Protein AF-A0A7S2AC96-F1 (afdb_monomer_lite)

Sequence (188 aa):
MELPPAVAAWLRKWWQALRKDHSVLGIVSAEEKEKEGKALAFTATERCLCLGMSVACTWISVYSQHWVRKERKELLSIPKGLEYYFDSGLCALASGFLNLVIGKSLVKMILKKDWDQKDGARGIVSSTASSWAAILSFGALAHAINVFLEKPWEVARPLLLKWADSSVLTVAVVEPAQIGASVLVGMS

Organism: NCBI:txid327968

Secondary structure (DSSP, 8-state):
-PPPHHHHHHHHHHHHHHHHHSHHHHHHHHHHHHHTT---SS-HHHHHHHHHHHHHHHHHHHHHHHHHHHTTT-TT----THHHHHHHHHHHHHHHHHHHHTSHHHHHHHHHHHHH--SS-TTHHHHHHHHHHHHHHHHHHHHHHHHHHHS-HHHHHHHHHHHHHHHHHIIIIIHHHHHHHHHHTT--

Foldseek 3Di:
DDDDPVVVVLVVQLVVLCCCPFLPSVLVSQVVVVVVVHDDLDHSVLSPLLLLQLLLLLLVLLCVVQVVCVVVPDNDPCPDDPVVVVVLLVSLVSSLVCCCPQGNVVLVVQSVVLVVDPDDDNPPSNVVSSVSSVCSSVVSVVVLVVCCVPDDCVNNVVSVVSSVSSSCCNRVPVRSVVSSVCSVVVND

Radius of gyration: 18.62 Å; chains: 1; bounding box: 54×28×55 Å

pLDDT: mean 77.56, std 12.04, range [43.47, 91.56]

Structure (mmCIF, N/CA/C/O backbone):
data_AF-A0A7S2AC96-F1
#
_entry.id   AF-A0A7S2AC96-F1
#
loop_
_atom_site.group_PDB
_atom_site.id
_atom_site.type_symbol
_atom_site.label_atom_id
_atom_site.label_alt_id
_atom_site.label_comp_id
_atom_site.label_asym_id
_atom_site.label_entity_id
_atom_site.label_seq_id
_atom_site.pdbx_PDB_ins_code
_atom_site.Cartn_x
_atom_site.Cartn_y
_atom_site.Cartn_z
_atom_site.occupancy
_atom_site.B_iso_or_equiv
_atom_site.auth_seq_id
_atom_site.auth_comp_id
_atom_site.auth_asym_id
_atom_site.auth_atom_id
_atom_site.pdbx_PDB_model_num
ATOM 1 N N . MET A 1 1 ? -31.989 14.555 -0.454 1.00 63.50 1 MET A N 1
ATOM 2 C CA . MET A 1 1 ? -32.189 13.118 -0.731 1.00 63.50 1 MET A CA 1
ATOM 3 C C . MET A 1 1 ? -31.645 12.370 0.473 1.00 63.50 1 MET A C 1
ATOM 5 O O . MET A 1 1 ? -30.448 12.454 0.717 1.00 63.50 1 MET A O 1
ATOM 9 N N . GLU A 1 2 ? -32.507 11.782 1.300 1.00 80.12 2 GLU A N 1
ATOM 10 C CA . GLU A 1 2 ? -32.065 11.043 2.489 1.00 80.12 2 GLU A CA 1
ATOM 11 C C . GLU A 1 2 ? -31.585 9.648 2.079 1.00 80.12 2 GLU A C 1
ATOM 13 O O . GLU A 1 2 ? -32.217 8.976 1.264 1.00 80.12 2 GLU A O 1
ATOM 18 N N . LEU A 1 3 ? -30.432 9.232 2.602 1.00 82.88 3 LEU A N 1
ATOM 19 C CA . LEU A 1 3 ? -29.895 7.900 2.339 1.00 82.88 3 LEU A CA 1
ATOM 20 C C . LEU A 1 3 ? -30.740 6.846 3.067 1.00 82.88 3 LEU A C 1
ATOM 22 O O . LEU A 1 3 ? -31.127 7.075 4.216 1.00 82.88 3 LEU A O 1
ATOM 26 N N . PRO A 1 4 ? -30.959 5.659 2.471 1.00 91.56 4 PRO A N 1
ATOM 27 C CA . PRO A 1 4 ? -31.615 4.561 3.168 1.00 91.56 4 PRO A CA 1
ATOM 28 C C . PRO A 1 4 ? -30.909 4.246 4.502 1.00 91.56 4 PRO A C 1
ATOM 30 O O . PRO A 1 4 ? -29.672 4.232 4.539 1.00 91.56 4 PRO A O 1
ATOM 33 N N . PRO A 1 5 ? -31.639 3.924 5.588 1.00 88.25 5 PRO A N 1
ATOM 34 C CA . PRO A 1 5 ? -31.052 3.703 6.914 1.00 88.25 5 PRO A CA 1
ATOM 35 C C . PRO A 1 5 ? -29.930 2.656 6.931 1.00 88.25 5 PRO A C 1
ATOM 37 O O . PRO A 1 5 ? -28.915 2.837 7.604 1.00 88.25 5 PRO A O 1
ATOM 40 N N . ALA A 1 6 ? -30.078 1.590 6.137 1.00 86.56 6 ALA A N 1
ATOM 41 C CA . ALA A 1 6 ? -29.068 0.546 5.981 1.00 86.56 6 ALA A CA 1
ATOM 42 C C . ALA A 1 6 ? -27.773 1.073 5.335 1.00 86.56 6 ALA A C 1
ATOM 44 O O . ALA A 1 6 ? -26.678 0.771 5.810 1.00 86.56 6 ALA A O 1
ATOM 45 N N . VAL A 1 7 ? -27.891 1.923 4.309 1.00 87.12 7 VAL A N 1
ATOM 46 C CA . VAL A 1 7 ? -26.748 2.558 3.632 1.00 87.12 7 VAL A CA 1
ATOM 47 C C . VAL A 1 7 ? -26.048 3.529 4.581 1.00 87.12 7 VAL A C 1
ATOM 49 O O . VAL A 1 7 ? -24.826 3.506 4.698 1.00 87.12 7 VAL A O 1
ATOM 52 N N . ALA A 1 8 ? -26.808 4.328 5.334 1.00 88.19 8 ALA A N 1
ATOM 53 C CA . ALA A 1 8 ? -26.255 5.248 6.327 1.00 88.19 8 ALA A CA 1
ATOM 54 C C . ALA A 1 8 ? -25.550 4.526 7.494 1.00 88.19 8 ALA A C 1
ATOM 56 O O . ALA A 1 8 ? -24.564 5.031 8.039 1.00 88.19 8 ALA A O 1
ATOM 57 N N . ALA A 1 9 ? -26.043 3.354 7.907 1.00 87.62 9 ALA A N 1
ATOM 58 C CA . ALA A 1 9 ? -25.401 2.525 8.927 1.00 87.62 9 ALA A CA 1
ATOM 59 C C . ALA A 1 9 ? -24.112 1.877 8.402 1.00 87.62 9 ALA A C 1
ATOM 61 O O . ALA A 1 9 ? -23.087 1.904 9.088 1.00 87.62 9 ALA A O 1
ATOM 62 N N . TRP A 1 10 ? -24.143 1.346 7.178 1.00 89.31 10 TRP A N 1
ATOM 63 C CA . TRP A 1 10 ? -22.962 0.787 6.526 1.00 89.31 10 TRP A CA 1
ATOM 64 C C . TRP A 1 10 ? -21.877 1.847 6.318 1.00 89.31 10 TRP A C 1
ATOM 66 O O . TRP A 1 10 ? -20.744 1.624 6.732 1.00 89.31 10 TRP A O 1
ATOM 76 N N . LEU A 1 11 ? -22.220 3.029 5.792 1.00 89.31 11 LEU A N 1
ATOM 77 C CA . LEU A 1 11 ? -21.271 4.132 5.591 1.00 89.31 11 LEU A CA 1
ATOM 78 C C . LEU A 1 11 ? -20.580 4.545 6.893 1.00 89.31 11 LEU A C 1
ATOM 80 O O . LEU A 1 11 ? -19.377 4.792 6.899 1.00 89.31 11 LEU A O 1
ATOM 84 N N . ARG A 1 12 ? -21.315 4.579 8.013 1.00 89.56 12 ARG A N 1
ATOM 85 C CA . ARG A 1 12 ? -20.732 4.862 9.333 1.00 89.56 12 ARG A CA 1
ATOM 86 C C . ARG A 1 12 ? -19.722 3.798 9.753 1.00 89.56 12 ARG A C 1
ATOM 88 O O . ARG A 1 12 ? -18.625 4.154 10.181 1.00 89.56 12 ARG A O 1
ATOM 95 N N . LYS A 1 13 ? -20.063 2.513 9.608 1.00 87.94 13 LYS A N 1
ATOM 96 C CA . LYS A 1 13 ? -19.145 1.402 9.916 1.00 87.94 13 LYS A CA 1
ATOM 97 C C . LYS A 1 13 ? -17.919 1.420 9.006 1.00 87.94 13 LYS A C 1
ATOM 99 O O . LYS A 1 13 ? -16.797 1.306 9.487 1.00 87.94 13 LYS A O 1
ATOM 104 N N . TRP A 1 14 ? -18.128 1.637 7.712 1.00 90.88 14 TRP A N 1
ATOM 105 C CA . TRP A 1 14 ? -17.063 1.753 6.725 1.00 90.88 14 TRP A CA 1
ATOM 106 C C . TRP A 1 14 ? -16.120 2.913 7.032 1.00 90.88 14 TRP A C 1
ATOM 108 O O . TRP A 1 14 ? -14.911 2.718 7.061 1.00 90.88 14 TRP A O 1
ATOM 118 N N . TRP A 1 15 ? -16.644 4.093 7.361 1.00 90.06 15 TRP A N 1
ATOM 119 C CA . TRP A 1 15 ? -15.823 5.246 7.730 1.00 90.06 15 TRP A CA 1
ATOM 120 C C . TRP A 1 15 ? -15.006 5.012 9.008 1.00 90.06 15 TRP A C 1
ATOM 122 O O . TRP A 1 15 ? -13.832 5.380 9.084 1.00 90.06 15 TRP A O 1
ATOM 132 N N . GLN A 1 16 ? -15.598 4.360 10.011 1.00 87.38 16 GLN A N 1
ATOM 133 C CA . GLN A 1 16 ? -14.877 3.963 11.223 1.00 87.38 16 GLN A CA 1
ATOM 134 C C . GLN A 1 16 ? -13.761 2.959 10.913 1.00 87.38 16 GLN A C 1
ATOM 136 O O . GLN A 1 16 ? -12.642 3.118 11.407 1.00 87.38 16 GLN A O 1
ATOM 141 N N . ALA A 1 17 ? -14.041 1.969 10.063 1.00 85.25 17 ALA A N 1
ATOM 142 C CA . ALA A 1 17 ? -13.053 1.003 9.606 1.00 85.25 17 ALA A CA 1
ATOM 143 C C . ALA A 1 17 ? -11.944 1.678 8.785 1.00 85.25 17 ALA A C 1
ATOM 145 O O . ALA A 1 17 ? -10.775 1.395 9.010 1.00 85.25 17 ALA A O 1
ATOM 146 N N . LEU A 1 18 ? -12.257 2.647 7.921 1.00 86.50 18 LEU A N 1
ATOM 147 C CA . LEU A 1 18 ? -11.258 3.428 7.185 1.00 86.50 18 LEU A CA 1
ATOM 148 C C . LEU A 1 18 ? -10.308 4.168 8.127 1.00 86.50 18 LEU A C 1
ATOM 150 O O . LEU A 1 18 ? -9.095 4.012 8.017 1.00 86.50 18 LEU A O 1
ATOM 154 N N . ARG A 1 19 ? -10.833 4.920 9.101 1.00 84.19 19 ARG A N 1
ATOM 155 C CA . ARG A 1 19 ? -9.999 5.624 10.095 1.00 84.19 19 ARG A CA 1
ATOM 156 C C . ARG A 1 19 ? -9.115 4.679 10.902 1.00 84.19 19 ARG A C 1
ATOM 158 O O . ARG A 1 19 ? -8.034 5.053 11.345 1.00 84.19 19 ARG A O 1
ATOM 165 N N . LYS A 1 20 ? -9.569 3.449 11.122 1.00 80.44 20 LYS A N 1
ATOM 166 C CA . LYS A 1 20 ? -8.803 2.450 11.862 1.00 80.44 20 LYS A CA 1
ATOM 167 C C . LYS A 1 20 ? -7.754 1.775 10.985 1.00 80.44 20 LYS A C 1
ATOM 169 O O . LYS A 1 20 ? -6.611 1.643 11.430 1.00 80.44 20 LYS A O 1
ATOM 174 N N . ASP A 1 21 ? -8.139 1.358 9.782 1.00 81.25 21 ASP A N 1
ATOM 175 C CA . ASP A 1 21 ? -7.444 0.323 9.029 1.00 81.25 21 ASP A CA 1
ATOM 176 C C . ASP A 1 21 ? -6.788 0.765 7.726 1.00 81.25 21 ASP A C 1
ATOM 178 O O . ASP A 1 21 ? -5.847 0.099 7.280 1.00 81.25 21 ASP A O 1
ATOM 182 N N . HIS A 1 22 ? -7.195 1.892 7.157 1.00 87.12 22 HIS A N 1
ATOM 183 C CA . HIS A 1 22 ? -6.570 2.459 5.967 1.00 87.12 22 HIS A CA 1
ATOM 184 C C . HIS A 1 22 ? -5.128 2.901 6.254 1.00 87.12 22 HIS A C 1
ATOM 186 O O . HIS A 1 22 ? -4.847 3.412 7.338 1.00 87.12 22 HIS A O 1
ATOM 192 N N . SER A 1 23 ? -4.201 2.715 5.307 1.00 81.88 23 SER A N 1
ATOM 193 C CA . SER A 1 23 ? -2.766 2.964 5.542 1.00 81.88 23 SER A CA 1
ATOM 194 C C . SER A 1 23 ? -2.477 4.413 5.944 1.00 81.88 23 SER A C 1
ATOM 196 O O . SER A 1 23 ? -1.798 4.638 6.934 1.00 81.88 23 SER A O 1
ATOM 198 N N . VAL A 1 24 ? -3.052 5.391 5.235 1.00 86.00 24 VAL A N 1
ATOM 199 C CA . VAL A 1 24 ? -2.824 6.826 5.512 1.00 86.00 24 VAL A CA 1
ATOM 200 C C . VAL A 1 24 ? -3.736 7.369 6.617 1.00 86.00 24 VAL A C 1
ATOM 202 O O . VAL A 1 24 ? -3.245 7.825 7.643 1.00 86.00 24 VAL A O 1
ATOM 205 N N . LEU A 1 25 ? -5.065 7.277 6.454 1.00 86.12 25 LEU A N 1
ATOM 206 C CA . LEU A 1 25 ? -6.025 7.749 7.469 1.00 86.12 25 LEU A CA 1
ATOM 207 C C . LEU A 1 25 ? -5.801 7.112 8.843 1.00 86.12 25 LEU A C 1
ATOM 209 O O . LEU A 1 25 ? -6.073 7.738 9.867 1.00 86.12 25 LEU A O 1
ATOM 213 N N . GLY A 1 26 ? -5.286 5.882 8.862 1.00 82.31 26 GLY A N 1
ATOM 214 C CA . GLY A 1 26 ? -4.889 5.211 10.079 1.00 82.31 26 GLY A CA 1
ATOM 215 C C . GLY A 1 26 ? -3.750 5.914 10.812 1.00 82.31 26 GLY A C 1
ATOM 216 O O . GLY A 1 26 ? -3.818 5.986 12.036 1.00 82.31 26 GLY A O 1
ATOM 217 N N . ILE A 1 27 ? -2.722 6.403 10.118 1.00 84.38 27 ILE A N 1
ATOM 218 C CA . ILE A 1 27 ? -1.604 7.127 10.746 1.00 84.38 27 ILE A CA 1
ATOM 219 C C . ILE A 1 27 ? -2.134 8.411 11.384 1.00 84.38 27 ILE A C 1
ATOM 221 O O . ILE A 1 27 ? -1.983 8.594 12.586 1.00 84.38 27 ILE A O 1
ATOM 225 N N . VAL A 1 28 ? -2.875 9.214 10.614 1.00 85.75 28 VAL A N 1
ATOM 226 C CA . VAL A 1 28 ? -3.467 10.479 11.089 1.00 85.75 28 VAL A CA 1
ATOM 227 C C . VAL A 1 28 ? -4.356 10.249 12.316 1.00 85.75 28 VAL A C 1
ATOM 229 O O . VAL A 1 28 ? -4.210 10.908 13.340 1.00 85.75 28 VAL A O 1
ATOM 232 N N . SER A 1 29 ? -5.226 9.236 12.257 1.00 82.44 29 SER A N 1
ATOM 233 C CA . SER A 1 29 ? -6.120 8.898 13.373 1.00 82.44 29 SER A CA 1
ATOM 234 C C . SER A 1 29 ? -5.379 8.373 14.610 1.00 82.44 29 SER A C 1
ATOM 236 O O . SER A 1 29 ? -5.938 8.396 15.706 1.00 82.44 29 SER A O 1
ATOM 238 N N . ALA A 1 30 ? -4.169 7.827 14.452 1.00 79.44 30 ALA A N 1
ATOM 239 C CA . ALA A 1 30 ? -3.336 7.399 15.573 1.00 79.44 30 ALA A CA 1
ATOM 240 C C . ALA A 1 30 ? -2.624 8.592 16.213 1.00 79.44 30 ALA A C 1
ATOM 242 O O . ALA A 1 30 ? -2.688 8.724 17.430 1.00 79.44 30 ALA A O 1
ATOM 243 N N . GLU A 1 31 ? -2.050 9.492 15.412 1.00 82.38 31 GLU A N 1
ATOM 244 C CA . GLU A 1 31 ? -1.413 10.721 15.902 1.00 82.38 31 GLU A CA 1
ATOM 245 C C . GLU A 1 31 ? -2.389 11.608 16.690 1.00 82.38 31 GLU A C 1
ATOM 247 O O . GLU A 1 31 ? -2.043 12.137 17.746 1.00 82.38 31 GLU A O 1
ATOM 252 N N . GLU A 1 32 ? -3.629 11.755 16.214 1.00 84.25 32 GLU A N 1
ATOM 253 C CA . GLU A 1 32 ? -4.674 12.505 16.928 1.00 84.25 32 GLU A CA 1
ATOM 254 C C . GLU A 1 32 ? -4.981 11.887 18.299 1.00 84.25 32 GLU A C 1
ATOM 256 O O . GLU A 1 32 ? -5.052 12.583 19.308 1.00 84.25 32 GLU A O 1
ATOM 261 N N . LYS A 1 33 ? -5.113 10.561 18.361 1.00 79.00 33 LYS A N 1
ATOM 262 C CA . LYS A 1 33 ? -5.418 9.837 19.603 1.00 79.00 33 LYS A CA 1
ATOM 263 C C . LYS A 1 33 ? -4.249 9.795 20.581 1.00 79.00 33 LYS A C 1
ATOM 265 O O . LYS A 1 33 ? -4.484 9.768 21.787 1.00 79.00 33 LYS A O 1
ATOM 270 N N . GLU A 1 34 ? -3.022 9.785 20.072 1.00 79.31 34 GLU A N 1
ATOM 271 C CA . GLU A 1 34 ? -1.804 9.880 20.875 1.00 79.31 34 GLU A CA 1
ATOM 272 C C . GLU A 1 34 ? -1.735 11.239 21.582 1.00 79.31 34 GLU A C 1
ATOM 274 O O . GLU A 1 34 ? -1.515 11.290 22.791 1.00 79.31 34 GLU A O 1
ATOM 279 N N . LYS A 1 35 ? -2.065 12.329 20.873 1.00 82.75 35 LYS A N 1
ATOM 280 C CA . LYS A 1 35 ? -2.200 13.673 21.466 1.00 82.75 35 LYS A CA 1
ATOM 281 C C . LYS A 1 35 ? -3.296 13.752 22.534 1.00 82.75 35 LYS A C 1
ATOM 283 O O . LYS A 1 35 ? -3.178 14.529 23.474 1.00 82.75 35 LYS A O 1
ATOM 288 N N . GLU A 1 36 ? -4.347 12.944 22.406 1.00 83.88 36 GLU A N 1
ATOM 289 C CA . GLU A 1 36 ? -5.446 12.841 23.377 1.00 83.88 36 GLU A CA 1
ATOM 290 C C . GLU A 1 36 ? -5.166 11.863 24.539 1.00 83.88 36 GLU A C 1
ATOM 292 O O . GLU A 1 36 ? -6.032 11.675 25.395 1.00 83.88 36 GLU A O 1
ATOM 297 N N . GLY A 1 37 ? -4.000 11.204 24.576 1.00 75.50 37 GLY A N 1
ATOM 298 C CA . GLY A 1 37 ? -3.640 10.241 25.625 1.00 75.50 37 GLY A CA 1
ATOM 299 C C . GLY A 1 37 ? -4.467 8.947 25.614 1.00 75.50 37 GLY A C 1
ATOM 300 O O . GLY A 1 37 ? -4.561 8.257 26.630 1.00 75.50 37 GLY A O 1
ATOM 301 N N . LYS A 1 38 ? -5.102 8.604 24.487 1.00 75.12 38 LYS A N 1
ATOM 302 C CA . LYS A 1 38 ? -5.939 7.400 24.369 1.00 75.12 38 LYS A CA 1
ATOM 303 C C . LYS A 1 38 ? -5.091 6.170 24.056 1.00 75.12 38 LYS A C 1
ATOM 305 O O . LYS A 1 38 ? -4.188 6.218 23.228 1.00 75.12 38 LYS A O 1
ATOM 310 N N . ALA A 1 39 ? -5.443 5.034 24.660 1.00 63.31 39 ALA A N 1
ATOM 311 C CA . ALA A 1 39 ? -4.805 3.756 24.359 1.00 63.31 39 ALA A CA 1
ATOM 312 C C . ALA A 1 39 ? -4.994 3.379 22.877 1.00 63.31 39 ALA A C 1
ATOM 314 O O . ALA A 1 39 ? -6.115 3.366 22.353 1.00 63.31 39 ALA A O 1
ATOM 315 N N . LEU A 1 40 ? -3.887 3.059 22.208 1.00 65.44 40 LEU A N 1
ATOM 316 C CA . LEU A 1 40 ? -3.833 2.707 20.793 1.00 65.44 40 LEU A CA 1
ATOM 317 C C . LEU A 1 40 ? -3.473 1.233 20.615 1.00 65.44 40 LEU A C 1
ATOM 319 O O . LEU A 1 40 ? -2.627 0.705 21.324 1.00 65.44 40 LEU A O 1
ATOM 323 N N . ALA A 1 41 ? -4.094 0.591 19.622 1.00 66.12 41 ALA A N 1
ATOM 324 C CA . ALA A 1 41 ? -3.718 -0.760 19.201 1.00 66.12 41 ALA A CA 1
ATOM 325 C C . ALA A 1 41 ? -2.424 -0.782 18.363 1.00 66.12 41 ALA A C 1
ATOM 327 O O . ALA A 1 41 ? -1.763 -1.806 18.302 1.00 66.12 41 ALA A O 1
ATOM 328 N N . PHE A 1 42 ? -2.096 0.337 17.703 1.00 67.62 42 PHE A N 1
ATOM 329 C CA . PHE A 1 42 ? -0.873 0.528 16.917 1.00 67.62 42 PHE A CA 1
ATOM 330 C C . PHE A 1 42 ? -0.418 1.978 17.030 1.00 67.62 42 PHE A C 1
ATOM 332 O O . PHE A 1 42 ? -1.245 2.883 16.855 1.00 67.62 42 PHE A O 1
ATOM 339 N N . THR A 1 43 ? 0.876 2.172 17.245 1.00 74.81 43 THR A N 1
ATOM 340 C CA . THR A 1 43 ? 1.567 3.466 17.210 1.00 74.81 43 THR A CA 1
ATOM 341 C C . THR A 1 43 ? 1.593 4.049 15.795 1.00 74.81 43 THR A C 1
ATOM 343 O O . THR A 1 43 ? 1.414 3.331 14.803 1.00 74.81 43 THR A O 1
ATOM 346 N N . ALA A 1 44 ? 1.839 5.357 15.672 1.00 75.12 44 ALA A N 1
ATOM 347 C CA . ALA A 1 44 ? 2.033 5.993 14.369 1.00 75.12 44 ALA A CA 1
ATOM 348 C C . ALA A 1 44 ? 3.188 5.334 13.585 1.00 75.12 44 ALA A C 1
ATOM 350 O O . ALA A 1 44 ? 3.039 5.036 12.401 1.00 75.12 44 ALA A O 1
ATOM 351 N N . THR A 1 45 ? 4.289 4.991 14.261 1.00 77.44 45 THR A N 1
ATOM 352 C CA . THR A 1 45 ? 5.461 4.326 13.665 1.00 77.44 45 THR A CA 1
ATOM 353 C C . THR A 1 45 ? 5.131 2.959 13.062 1.00 77.44 45 THR A C 1
ATOM 355 O O . THR A 1 45 ? 5.480 2.690 11.913 1.00 77.44 45 THR A O 1
ATOM 358 N N . GLU A 1 46 ? 4.409 2.097 13.784 1.00 75.00 46 GLU A N 1
ATOM 359 C CA . GLU A 1 46 ? 3.988 0.782 13.267 1.00 75.00 46 GLU A CA 1
ATOM 360 C C . GLU A 1 46 ? 3.043 0.922 12.066 1.00 75.00 46 GLU A C 1
ATOM 362 O O . GLU A 1 46 ? 3.084 0.132 11.117 1.00 75.00 46 GLU A O 1
ATOM 367 N N . ARG A 1 47 ? 2.209 1.968 12.062 1.00 80.19 47 ARG A N 1
ATOM 368 C CA . ARG A 1 47 ? 1.332 2.283 10.929 1.00 80.19 47 ARG A CA 1
ATOM 369 C C . ARG A 1 47 ? 2.115 2.808 9.722 1.00 80.19 47 ARG A C 1
ATOM 371 O O . ARG A 1 47 ? 1.770 2.447 8.597 1.00 80.19 47 ARG A O 1
ATOM 378 N N . CYS A 1 48 ? 3.191 3.564 9.930 1.00 83.69 48 CYS A N 1
ATOM 379 C CA . CYS A 1 48 ? 4.124 3.950 8.868 1.00 83.69 48 CYS A CA 1
ATOM 380 C C . CYS A 1 48 ? 4.834 2.732 8.261 1.00 83.69 48 CYS A C 1
ATOM 382 O O . CYS A 1 48 ? 4.935 2.642 7.039 1.00 83.69 48 CYS A O 1
ATOM 384 N N . LEU A 1 49 ? 5.247 1.754 9.076 1.00 80.38 49 LEU A N 1
ATOM 385 C CA . LEU A 1 49 ? 5.798 0.488 8.573 1.00 80.38 49 LEU A CA 1
ATOM 386 C C . LEU A 1 49 ? 4.768 -0.280 7.733 1.00 80.38 49 LEU A C 1
ATOM 388 O O . LEU A 1 49 ? 5.088 -0.769 6.653 1.00 80.38 49 LEU A O 1
ATOM 392 N N . CYS A 1 50 ? 3.508 -0.320 8.171 1.00 81.56 50 CYS A N 1
ATOM 393 C CA . CYS A 1 50 ? 2.418 -0.911 7.393 1.00 81.56 50 CYS A CA 1
ATOM 394 C C . CYS A 1 50 ? 2.188 -0.203 6.045 1.00 81.56 50 CYS A C 1
ATOM 396 O O . CYS A 1 50 ? 1.897 -0.864 5.047 1.00 81.56 50 CYS A O 1
ATOM 398 N N . LEU A 1 51 ? 2.305 1.129 6.001 1.00 85.62 51 LEU A N 1
ATOM 399 C CA . LEU A 1 51 ? 2.246 1.892 4.751 1.00 85.62 51 LEU A CA 1
ATOM 400 C C . LEU A 1 51 ? 3.442 1.553 3.849 1.00 85.62 51 LEU A C 1
ATOM 402 O O . LEU A 1 51 ? 3.248 1.289 2.663 1.00 85.62 51 LEU A O 1
ATOM 406 N N . GLY A 1 52 ? 4.650 1.497 4.417 1.00 85.50 52 GLY A N 1
ATOM 407 C CA . GLY A 1 52 ? 5.868 1.078 3.722 1.00 85.50 52 GLY A CA 1
ATOM 408 C C . GLY A 1 52 ? 5.724 -0.300 3.080 1.00 85.50 52 GLY A C 1
ATOM 409 O O . GLY A 1 52 ? 6.057 -0.467 1.908 1.00 85.50 52 GLY A O 1
ATOM 410 N N . MET A 1 53 ? 5.117 -1.256 3.788 1.00 85.06 53 MET A N 1
ATOM 411 C CA . MET A 1 53 ? 4.830 -2.583 3.240 1.00 85.06 53 MET A CA 1
ATOM 412 C C . MET A 1 53 ? 3.861 -2.525 2.063 1.00 85.06 53 MET A C 1
ATOM 414 O O . MET A 1 53 ? 4.050 -3.254 1.093 1.00 85.06 53 MET A O 1
ATOM 418 N N . SER A 1 54 ? 2.835 -1.672 2.127 1.00 85.06 54 SER A N 1
ATOM 419 C CA . SER A 1 54 ? 1.860 -1.530 1.039 1.00 85.06 54 SER A CA 1
ATOM 420 C C . SER A 1 54 ? 2.516 -0.982 -0.230 1.00 85.06 54 SER A C 1
ATOM 422 O O . SER A 1 54 ? 2.341 -1.513 -1.332 1.00 85.06 54 SER A O 1
ATOM 424 N N . VAL A 1 55 ? 3.376 0.022 -0.065 1.00 87.75 55 VAL A N 1
ATOM 425 C CA . VAL A 1 55 ? 4.189 0.595 -1.143 1.00 87.75 55 VAL A CA 1
ATOM 426 C C . VAL A 1 55 ? 5.198 -0.427 -1.694 1.00 87.75 55 VAL A C 1
ATOM 428 O O . VAL A 1 55 ? 5.363 -0.539 -2.912 1.00 87.75 55 VAL A O 1
ATOM 431 N N . ALA A 1 56 ? 5.817 -1.230 -0.826 1.00 88.31 56 ALA A N 1
ATOM 432 C CA . ALA A 1 56 ? 6.736 -2.304 -1.199 1.00 88.31 56 ALA A CA 1
ATOM 433 C C . ALA A 1 56 ? 6.048 -3.452 -1.953 1.00 88.31 56 ALA A C 1
ATOM 435 O O . ALA A 1 56 ? 6.555 -3.900 -2.979 1.00 88.31 56 ALA A O 1
ATOM 436 N N . CYS A 1 57 ? 4.866 -3.889 -1.513 1.00 87.12 57 CYS A N 1
ATOM 437 C CA . CYS A 1 57 ? 4.054 -4.875 -2.234 1.00 87.12 57 CYS A CA 1
ATOM 438 C C . CYS A 1 57 ? 3.675 -4.359 -3.627 1.00 87.12 57 CYS A C 1
ATOM 440 O O . CYS A 1 57 ? 3.699 -5.114 -4.600 1.00 87.12 57 CYS A O 1
ATOM 442 N N . THR A 1 58 ? 3.409 -3.056 -3.742 1.00 87.88 58 THR A N 1
ATOM 443 C CA . THR A 1 58 ? 3.143 -2.419 -5.035 1.00 87.88 58 THR A CA 1
ATOM 444 C C . THR A 1 58 ? 4.373 -2.446 -5.935 1.00 87.88 58 THR A C 1
ATOM 446 O O . THR A 1 58 ? 4.255 -2.787 -7.111 1.00 87.88 58 THR A O 1
ATOM 449 N N . TRP A 1 59 ? 5.559 -2.156 -5.391 1.00 90.75 59 TRP A N 1
ATOM 450 C CA . TRP A 1 59 ? 6.813 -2.282 -6.135 1.00 90.75 59 TRP A CA 1
ATOM 451 C C . TRP A 1 59 ? 7.033 -3.716 -6.625 1.00 90.75 59 TRP A C 1
ATOM 453 O O . TRP A 1 59 ? 7.281 -3.922 -7.810 1.00 90.75 59 TRP A O 1
ATOM 463 N N . ILE A 1 60 ? 6.879 -4.709 -5.744 1.00 87.62 60 ILE A N 1
ATOM 464 C CA . ILE A 1 60 ? 7.034 -6.130 -6.087 1.00 87.62 60 ILE A CA 1
ATOM 465 C C . ILE A 1 60 ? 6.056 -6.525 -7.199 1.00 87.62 60 ILE A C 1
ATOM 467 O O . ILE A 1 60 ? 6.460 -7.206 -8.141 1.00 87.62 60 ILE A O 1
ATOM 471 N N . SER A 1 61 ? 4.800 -6.075 -7.135 1.00 86.31 61 SER A N 1
ATOM 472 C CA . SER A 1 61 ? 3.796 -6.345 -8.169 1.00 86.31 61 SER A CA 1
ATOM 473 C C . SER A 1 61 ? 4.188 -5.752 -9.523 1.00 86.31 61 SER A C 1
ATOM 475 O O . SER A 1 61 ? 4.211 -6.468 -10.523 1.00 86.31 61 SER A O 1
ATOM 477 N N . VAL A 1 62 ? 4.525 -4.458 -9.557 1.00 85.56 62 VAL A N 1
ATOM 478 C CA . VAL A 1 62 ? 4.932 -3.756 -10.785 1.00 85.56 62 VAL A CA 1
ATOM 479 C C . VAL A 1 62 ? 6.186 -4.403 -11.365 1.00 85.56 62 VAL A C 1
ATOM 481 O O . VAL A 1 62 ? 6.222 -4.755 -12.545 1.00 85.56 62 VAL A O 1
ATOM 484 N N . TYR A 1 63 ? 7.202 -4.624 -10.532 1.00 83.38 63 TYR A N 1
ATOM 485 C CA . TYR A 1 63 ? 8.444 -5.236 -10.972 1.00 83.38 63 TYR A CA 1
ATOM 486 C C . TYR A 1 63 ? 8.209 -6.648 -11.504 1.00 83.38 63 TYR A C 1
ATOM 488 O O . TYR A 1 63 ? 8.646 -6.939 -12.607 1.00 83.38 63 TYR A O 1
ATOM 496 N N . SER A 1 64 ? 7.463 -7.506 -10.804 1.00 81.56 64 SER A N 1
ATOM 497 C CA . SER A 1 64 ? 7.202 -8.882 -11.255 1.00 81.56 64 SER A CA 1
ATOM 498 C C . SER A 1 64 ? 6.439 -8.916 -12.583 1.00 81.56 64 SER A C 1
ATOM 500 O O . SER A 1 64 ? 6.821 -9.647 -13.496 1.00 81.56 64 SER A O 1
ATOM 502 N N . GLN A 1 65 ? 5.404 -8.085 -12.734 1.00 78.62 65 GLN A N 1
ATOM 503 C CA . GLN A 1 65 ? 4.574 -8.038 -13.942 1.00 78.62 65 GLN A CA 1
ATOM 504 C C . GLN A 1 65 ? 5.352 -7.553 -15.173 1.00 78.62 65 GLN A C 1
ATOM 506 O O . GLN A 1 65 ? 5.179 -8.089 -16.271 1.00 78.62 65 GLN A O 1
ATOM 511 N N . HIS A 1 66 ? 6.244 -6.575 -15.002 1.00 71.50 66 HIS A N 1
ATOM 512 C CA . HIS A 1 66 ? 7.033 -6.026 -16.106 1.00 71.50 66 HIS A CA 1
ATOM 513 C C . HIS A 1 66 ? 8.389 -6.727 -16.300 1.00 71.50 66 HIS A C 1
ATOM 515 O O . HIS A 1 66 ? 8.921 -6.712 -17.408 1.00 71.50 66 HIS A O 1
ATOM 521 N N . TRP A 1 67 ? 8.926 -7.404 -15.281 1.00 67.62 67 TRP A N 1
ATOM 522 C CA . TRP A 1 67 ? 10.132 -8.232 -15.379 1.00 67.62 67 TRP A CA 1
ATOM 523 C C . TRP A 1 67 ? 9.851 -9.560 -16.079 1.00 67.62 67 TRP A C 1
ATOM 525 O O . TRP A 1 67 ? 10.558 -9.903 -17.020 1.00 67.62 67 TRP A O 1
ATOM 535 N N . VAL A 1 68 ? 8.774 -10.267 -15.715 1.00 54.97 68 VAL A N 1
ATOM 536 C CA . VAL A 1 68 ? 8.372 -11.525 -16.381 1.00 54.97 68 VAL A CA 1
ATOM 537 C C . VAL A 1 68 ? 8.030 -11.293 -17.861 1.00 54.97 68 VAL A C 1
ATOM 539 O O . VAL A 1 68 ? 8.222 -12.175 -18.699 1.00 54.97 68 VAL A O 1
ATOM 542 N N . ARG A 1 69 ? 7.587 -10.082 -18.226 1.00 53.12 69 ARG A N 1
ATOM 543 C CA . ARG A 1 69 ? 7.402 -9.683 -19.630 1.00 53.12 69 ARG A CA 1
ATOM 544 C C . ARG A 1 69 ? 8.724 -9.461 -20.389 1.00 53.12 69 ARG A C 1
ATOM 546 O O . ARG A 1 69 ? 8.718 -9.641 -21.603 1.00 53.12 69 ARG A O 1
ATOM 553 N N . LYS A 1 70 ? 9.861 -9.184 -19.726 1.00 50.34 70 LYS A N 1
ATOM 554 C CA . LYS A 1 70 ? 11.175 -9.026 -20.395 1.00 50.34 70 LYS A CA 1
ATOM 555 C C . LYS A 1 70 ? 11.682 -10.301 -21.064 1.00 50.34 70 LYS A C 1
ATOM 557 O O . LYS A 1 70 ? 12.322 -10.205 -22.105 1.00 50.34 70 LYS A O 1
ATOM 562 N N . GLU A 1 71 ? 11.397 -11.480 -20.511 1.00 50.06 71 GLU A N 1
ATOM 563 C CA . GLU A 1 71 ? 11.788 -12.750 -21.149 1.00 50.06 71 GLU A CA 1
ATOM 564 C C . GLU A 1 71 ? 10.953 -13.045 -22.409 1.00 50.06 71 GLU A C 1
ATOM 566 O O . GLU A 1 71 ? 11.376 -13.796 -23.288 1.00 50.06 71 GLU A O 1
ATOM 571 N N . ARG A 1 72 ? 9.797 -12.382 -22.566 1.00 48.94 72 ARG A N 1
ATOM 572 C CA . ARG A 1 72 ? 8.939 -12.448 -23.757 1.00 48.94 72 ARG A CA 1
ATOM 573 C C . ARG A 1 72 ? 9.137 -11.220 -24.658 1.00 48.94 72 ARG A C 1
ATOM 575 O O . ARG A 1 72 ? 8.217 -10.459 -24.911 1.00 48.94 72 ARG A O 1
ATOM 582 N N . LYS A 1 73 ? 10.350 -11.063 -25.186 1.00 46.91 73 LYS A N 1
ATOM 583 C CA . LYS A 1 73 ? 10.696 -10.323 -26.422 1.00 46.91 73 LYS A CA 1
ATOM 584 C C . LYS A 1 73 ? 10.466 -8.801 -26.536 1.00 46.91 73 LYS A C 1
ATOM 586 O O . LYS A 1 73 ? 11.057 -8.238 -27.448 1.00 46.91 73 LYS A O 1
ATOM 591 N N . GLU A 1 74 ? 9.766 -8.096 -25.646 1.00 50.25 74 GLU A N 1
ATOM 592 C CA . GLU A 1 74 ? 9.705 -6.618 -25.699 1.00 50.25 74 GLU A CA 1
ATOM 593 C C . GLU A 1 74 ? 9.794 -5.966 -24.311 1.00 50.25 74 GLU A C 1
ATOM 595 O O . GLU A 1 74 ? 8.899 -6.063 -23.477 1.00 50.25 74 GLU A O 1
ATOM 600 N N . LEU A 1 75 ? 10.898 -5.252 -24.079 1.00 43.66 75 LEU A N 1
ATOM 601 C CA . LEU A 1 75 ? 11.295 -4.647 -22.800 1.00 43.66 75 LEU A CA 1
ATOM 602 C C . LEU A 1 75 ? 10.446 -3.436 -22.354 1.00 43.66 75 LEU A C 1
ATOM 604 O O . LEU A 1 75 ? 10.684 -2.902 -21.273 1.00 43.66 75 LEU A O 1
ATOM 608 N N . LEU A 1 76 ? 9.491 -2.985 -23.173 1.00 49.19 76 LEU A N 1
ATOM 609 C CA . LEU A 1 76 ? 8.813 -1.689 -23.030 1.00 49.19 76 LEU A CA 1
ATOM 610 C C . LEU A 1 76 ? 7.330 -1.715 -23.436 1.00 49.19 76 LEU A C 1
ATOM 612 O O . LEU A 1 76 ? 6.761 -0.666 -23.729 1.00 49.19 76 LEU A O 1
ATOM 616 N N . SER A 1 77 ? 6.658 -2.868 -23.403 1.00 54.66 77 SER A N 1
ATOM 617 C CA . SER A 1 77 ? 5.195 -2.904 -23.558 1.00 54.66 77 SER A CA 1
ATOM 618 C C . SER A 1 77 ? 4.490 -2.509 -22.255 1.00 54.66 77 SER A C 1
ATOM 620 O O . SER A 1 77 ? 3.581 -3.186 -21.782 1.00 54.66 77 SER A O 1
ATOM 622 N N . ILE A 1 78 ? 4.915 -1.401 -21.634 1.00 59.91 78 ILE A N 1
ATOM 623 C CA . ILE A 1 78 ? 4.005 -0.681 -20.747 1.00 59.91 78 ILE A CA 1
ATOM 624 C C . ILE A 1 78 ? 2.940 -0.106 -21.683 1.00 59.91 78 ILE A C 1
ATOM 626 O O . ILE A 1 78 ? 3.281 0.719 -22.539 1.00 59.91 78 ILE A O 1
ATOM 630 N N . PRO A 1 79 ? 1.686 -0.576 -21.584 1.00 61.97 79 PRO A N 1
ATOM 631 C CA . PRO A 1 79 ? 0.648 -0.126 -22.489 1.00 61.97 79 PRO A CA 1
ATOM 632 C C . PRO A 1 79 ? 0.493 1.395 -22.404 1.00 61.97 79 PRO A C 1
ATOM 634 O O . PRO A 1 79 ? 0.727 1.991 -21.353 1.00 61.97 79 PRO A O 1
ATOM 637 N N . LYS A 1 80 ? 0.114 2.034 -23.512 1.00 67.75 80 LYS A N 1
ATOM 638 C CA . LYS A 1 80 ? -0.155 3.480 -23.577 1.00 67.75 80 LYS A CA 1
ATOM 639 C C . LYS A 1 80 ? -1.667 3.725 -23.603 1.00 67.75 80 LYS A C 1
ATOM 641 O O . LYS A 1 80 ? -2.434 2.865 -24.021 1.00 67.75 80 LYS A O 1
ATOM 646 N N . GLY A 1 81 ? -2.109 4.910 -23.180 1.00 71.94 81 GLY A N 1
ATOM 647 C CA . GLY A 1 81 ? -3.532 5.277 -23.207 1.00 71.94 81 GLY A CA 1
ATOM 648 C C . GLY A 1 81 ? -4.366 4.537 -22.154 1.00 71.94 81 GLY A C 1
ATOM 649 O O . GLY A 1 81 ? -3.926 4.377 -21.022 1.00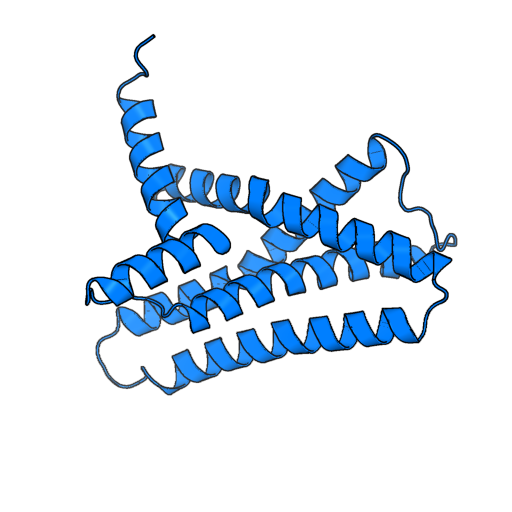 71.94 81 GLY A O 1
ATOM 650 N N . LEU A 1 82 ? -5.578 4.095 -22.501 1.00 73.12 82 LEU A N 1
ATOM 651 C CA . LEU A 1 82 ? -6.502 3.441 -21.555 1.00 73.12 82 LEU A CA 1
ATOM 652 C C . LEU A 1 82 ? -5.953 2.131 -20.974 1.00 73.12 82 LEU A C 1
ATOM 654 O O . LEU A 1 82 ? -6.152 1.839 -19.795 1.00 73.12 82 LEU A O 1
ATOM 658 N N . GLU A 1 83 ? -5.208 1.376 -21.777 1.00 76.69 83 GLU A N 1
ATOM 659 C CA . GLU A 1 83 ? -4.582 0.127 -21.347 1.00 76.69 83 GLU A CA 1
ATOM 660 C C . GLU A 1 83 ? -3.538 0.351 -20.239 1.00 76.69 83 GLU A C 1
ATOM 662 O O . GLU A 1 83 ? -3.373 -0.509 -19.375 1.00 76.69 83 GLU A O 1
ATOM 667 N N . TYR A 1 84 ? -2.885 1.525 -20.200 1.00 76.94 84 TYR A N 1
ATOM 668 C CA . TYR A 1 84 ? -1.977 1.907 -19.112 1.00 76.94 84 TYR A CA 1
ATOM 669 C C . TYR A 1 84 ? -2.698 1.892 -17.765 1.00 76.94 84 TYR A C 1
ATOM 671 O O . TYR A 1 84 ? -2.222 1.283 -16.807 1.00 76.94 84 TYR A O 1
ATOM 679 N N . TYR A 1 85 ? -3.860 2.545 -17.701 1.00 76.19 85 TYR A N 1
ATOM 680 C CA . TYR A 1 85 ? -4.644 2.664 -16.476 1.00 76.19 85 TYR A CA 1
ATOM 681 C C . TYR A 1 85 ? -5.234 1.320 -16.053 1.00 76.19 85 TYR A C 1
ATOM 683 O O . TYR A 1 85 ? -5.232 1.007 -14.864 1.00 76.19 85 TYR A O 1
ATOM 691 N N . PHE A 1 86 ? -5.668 0.496 -17.013 1.00 80.94 86 PHE A N 1
ATOM 692 C CA . PHE A 1 86 ? -6.136 -0.860 -16.727 1.00 80.94 86 PHE A CA 1
ATOM 693 C C . PHE A 1 86 ? -5.019 -1.732 -16.138 1.00 80.94 86 PHE A C 1
ATOM 695 O O . PHE A 1 86 ? -5.203 -2.359 -15.097 1.00 80.94 86 PHE A O 1
ATOM 702 N N . ASP A 1 87 ? -3.829 -1.706 -16.740 1.00 79.69 87 ASP A N 1
ATOM 703 C CA . ASP A 1 87 ? -2.656 -2.435 -16.250 1.00 79.69 87 ASP A CA 1
ATOM 704 C C . ASP A 1 87 ? -2.191 -1.904 -14.874 1.00 79.69 87 ASP A C 1
ATOM 706 O O . ASP A 1 87 ? -1.795 -2.691 -14.021 1.00 79.69 87 ASP A O 1
ATOM 710 N N . SER A 1 88 ? -2.333 -0.598 -14.595 1.00 75.44 88 SER A N 1
ATOM 711 C CA . SER A 1 88 ? -2.071 -0.027 -13.257 1.00 75.44 88 SER A CA 1
ATOM 712 C C . SER A 1 88 ? -3.096 -0.504 -12.229 1.00 75.44 88 SER A C 1
ATOM 714 O O . SER A 1 88 ? -2.737 -0.809 -11.094 1.00 75.44 88 SER A O 1
ATOM 716 N N . GLY A 1 89 ? -4.365 -0.620 -12.629 1.00 75.69 89 GLY A N 1
ATOM 717 C CA . GLY A 1 89 ? -5.414 -1.217 -11.808 1.00 75.69 89 GLY A CA 1
ATOM 718 C C . GLY A 1 89 ? -5.115 -2.678 -11.467 1.00 75.69 89 GLY A C 1
ATOM 719 O O . GLY A 1 89 ? -5.239 -3.067 -10.308 1.00 75.69 89 GLY A O 1
ATOM 720 N N . LEU A 1 90 ? -4.646 -3.472 -12.434 1.00 83.38 90 LEU A N 1
ATOM 721 C CA . LEU A 1 90 ? -4.229 -4.859 -12.196 1.00 83.38 90 LEU A CA 1
ATOM 722 C C . LEU A 1 90 ? -3.036 -4.949 -11.237 1.00 83.38 90 LEU A C 1
ATOM 724 O O . LEU A 1 90 ? -3.086 -5.739 -10.295 1.00 83.38 90 LEU A O 1
ATOM 728 N N . CYS A 1 91 ? -2.013 -4.108 -11.415 1.00 81.00 91 CYS A N 1
ATOM 729 C CA . CYS A 1 91 ? -0.893 -4.014 -10.474 1.00 81.00 91 CYS A CA 1
ATOM 730 C C . CYS A 1 91 ? -1.366 -3.634 -9.063 1.00 81.00 91 CYS A C 1
ATOM 732 O O . CYS A 1 91 ? -0.886 -4.191 -8.078 1.00 81.00 91 CYS A O 1
ATOM 734 N N . ALA A 1 92 ? -2.329 -2.716 -8.942 1.00 75.50 92 ALA A N 1
ATOM 735 C CA . ALA A 1 92 ? -2.895 -2.327 -7.654 1.00 75.50 92 ALA A CA 1
ATOM 736 C C . ALA A 1 92 ? -3.704 -3.468 -7.005 1.00 75.50 92 ALA A C 1
ATOM 738 O O . ALA A 1 92 ? -3.615 -3.679 -5.796 1.00 75.50 92 ALA A O 1
ATOM 739 N N . LEU A 1 93 ? -4.449 -4.257 -7.787 1.00 81.25 93 LEU A N 1
ATOM 740 C CA . LEU A 1 93 ? -5.164 -5.438 -7.287 1.00 81.25 93 LEU A CA 1
ATOM 741 C C . LEU A 1 93 ? -4.205 -6.548 -6.840 1.00 81.25 93 LEU A C 1
ATOM 743 O O . LEU A 1 93 ? -4.388 -7.115 -5.762 1.00 81.25 93 LEU A O 1
ATOM 747 N N . ALA A 1 94 ? -3.168 -6.834 -7.628 1.00 83.56 94 ALA A N 1
ATOM 748 C CA . ALA A 1 94 ? -2.133 -7.804 -7.277 1.00 83.56 94 ALA A CA 1
ATOM 749 C C . ALA A 1 94 ? -1.334 -7.356 -6.041 1.00 83.56 94 ALA A C 1
ATOM 751 O O . ALA A 1 94 ? -1.104 -8.158 -5.135 1.00 83.56 94 ALA A O 1
ATOM 752 N N . SER A 1 95 ? -1.014 -6.064 -5.934 1.00 79.31 95 SER A N 1
ATOM 753 C CA . SER A 1 95 ? -0.483 -5.456 -4.709 1.00 79.31 95 SER A CA 1
ATOM 754 C C . SER A 1 95 ? -1.431 -5.647 -3.524 1.00 79.31 95 SER A C 1
ATOM 756 O O . SER A 1 95 ? -1.007 -6.070 -2.451 1.00 79.31 95 SER A O 1
ATOM 758 N N . GLY A 1 96 ? -2.732 -5.411 -3.717 1.00 77.12 96 GLY A N 1
ATOM 759 C CA . GLY A 1 96 ? -3.764 -5.663 -2.715 1.00 77.12 96 GLY A CA 1
ATOM 760 C C . GLY A 1 96 ? -3.785 -7.118 -2.240 1.00 77.12 96 GLY A C 1
ATOM 761 O O . GLY A 1 96 ? -3.930 -7.366 -1.046 1.00 77.12 96 GLY A O 1
ATOM 762 N N . PHE A 1 97 ? -3.587 -8.081 -3.142 1.00 82.81 97 PHE A N 1
ATOM 763 C CA . PHE A 1 97 ? -3.478 -9.500 -2.798 1.00 82.81 97 PHE A CA 1
ATOM 764 C C . PHE A 1 97 ? -2.184 -9.821 -2.036 1.00 82.81 97 PHE A C 1
ATOM 766 O O . PHE A 1 97 ? -2.235 -10.473 -0.994 1.00 82.81 97 PHE A O 1
ATOM 773 N N . LEU A 1 98 ? -1.031 -9.313 -2.481 1.00 80.44 98 LEU A N 1
ATOM 774 C CA . LEU A 1 98 ? 0.237 -9.460 -1.753 1.00 80.44 98 LEU A CA 1
ATOM 775 C C . LEU A 1 98 ? 0.146 -8.853 -0.347 1.00 80.44 98 LEU A C 1
ATOM 777 O O . LEU A 1 98 ? 0.602 -9.456 0.624 1.00 80.44 98 LEU A O 1
ATOM 781 N N . ASN A 1 99 ? -0.528 -7.710 -0.217 1.00 77.56 99 ASN A N 1
ATOM 782 C CA . ASN A 1 99 ? -0.798 -7.074 1.065 1.00 77.56 99 ASN A CA 1
ATOM 783 C C . ASN A 1 99 ? -1.645 -7.938 2.008 1.00 77.56 99 ASN A C 1
ATOM 785 O O . ASN A 1 99 ? -1.464 -7.864 3.227 1.00 77.56 99 ASN A O 1
ATOM 789 N N . LEU A 1 100 ? -2.547 -8.756 1.458 1.00 76.12 100 LEU A N 1
ATOM 790 C CA . LEU A 1 100 ? -3.328 -9.729 2.218 1.00 76.12 100 LEU A CA 1
ATOM 791 C C . LEU A 1 100 ? -2.481 -10.923 2.671 1.00 76.12 100 LEU A C 1
ATOM 793 O O . LEU A 1 100 ? -2.576 -11.311 3.833 1.00 76.12 100 LEU A O 1
ATOM 797 N N . VAL A 1 101 ? -1.660 -11.483 1.778 1.00 76.00 101 VAL A N 1
ATOM 798 C CA . VAL A 1 101 ? -0.950 -12.754 2.017 1.00 76.00 101 VAL A CA 1
ATOM 799 C C . VAL A 1 101 ? 0.345 -12.578 2.807 1.00 76.00 101 VAL A C 1
ATOM 801 O O . VAL A 1 101 ? 0.599 -13.354 3.720 1.00 76.00 101 VAL A O 1
ATOM 804 N N . ILE A 1 102 ? 1.167 -11.583 2.468 1.00 75.75 102 ILE A N 1
ATOM 805 C CA . ILE A 1 102 ? 2.505 -11.378 3.059 1.00 75.75 102 ILE A CA 1
ATOM 806 C C . ILE A 1 102 ? 2.710 -9.970 3.627 1.00 75.75 102 ILE A C 1
ATOM 808 O O . ILE A 1 102 ? 3.743 -9.694 4.238 1.00 75.75 102 ILE A O 1
ATOM 812 N N . GLY A 1 103 ? 1.754 -9.068 3.396 1.00 73.00 103 GLY A N 1
ATOM 813 C CA . GLY A 1 103 ? 1.897 -7.654 3.703 1.00 73.00 103 GLY A CA 1
ATOM 814 C C . GLY A 1 103 ? 1.185 -7.197 4.974 1.00 73.00 103 GLY A C 1
ATOM 815 O O . GLY A 1 103 ? 1.065 -7.911 5.973 1.00 73.00 103 GLY A O 1
ATOM 816 N N . LYS A 1 104 ? 0.700 -5.956 4.920 1.00 72.81 104 LYS A N 1
ATOM 817 C CA . LYS A 1 104 ? 0.084 -5.240 6.041 1.00 72.81 104 LYS A CA 1
ATOM 818 C C . LYS A 1 104 ? -1.033 -6.022 6.739 1.00 72.81 104 LYS A C 1
ATOM 820 O O . LYS A 1 104 ? -1.144 -5.950 7.961 1.00 72.81 104 LYS A O 1
ATOM 825 N N . SER A 1 105 ? -1.881 -6.736 6.005 1.00 71.75 105 SER A N 1
ATOM 826 C CA . SER A 1 105 ? -3.037 -7.414 6.604 1.00 71.75 105 SER A CA 1
ATOM 827 C C . SER A 1 105 ? -2.630 -8.643 7.411 1.00 71.75 105 SER A C 1
ATOM 829 O O . SER A 1 105 ? -3.223 -8.889 8.460 1.00 71.75 105 SER A O 1
ATOM 831 N N . LEU A 1 106 ? -1.585 -9.361 6.984 1.00 70.81 106 LEU A N 1
ATOM 832 C CA . LEU A 1 106 ? -0.993 -10.452 7.757 1.00 70.81 106 LEU A CA 1
ATOM 833 C C . LEU A 1 106 ? -0.393 -9.915 9.061 1.00 70.81 106 LEU A C 1
ATOM 835 O O . LEU A 1 106 ? -0.716 -10.411 10.138 1.00 70.81 106 LEU A O 1
ATOM 839 N N . VAL A 1 107 ? 0.415 -8.854 8.969 1.00 69.75 107 VAL A N 1
ATOM 840 C CA . VAL A 1 107 ? 1.030 -8.197 10.134 1.00 69.75 107 VAL A CA 1
ATOM 841 C C . VAL A 1 107 ? -0.043 -7.714 11.110 1.00 69.75 107 VAL A C 1
ATOM 843 O O . VAL A 1 107 ? 0.023 -8.015 12.298 1.00 69.75 107 VAL A O 1
ATOM 846 N N . LYS A 1 108 ? -1.100 -7.063 10.618 1.00 68.31 108 LYS A N 1
ATOM 847 C CA . LYS A 1 108 ? -2.239 -6.649 11.447 1.00 68.31 108 LYS A CA 1
ATOM 848 C C . LYS A 1 108 ? -2.988 -7.814 12.077 1.00 68.31 108 LYS A C 1
ATOM 850 O O . LYS A 1 108 ? -3.398 -7.695 13.225 1.00 68.31 108 LYS A O 1
ATOM 855 N N . MET A 1 109 ? -3.204 -8.907 11.348 1.00 69.44 109 MET A N 1
ATOM 856 C CA . MET A 1 109 ? -3.893 -10.087 11.873 1.00 69.44 109 MET A CA 1
ATOM 857 C C . MET A 1 109 ? -3.084 -10.734 12.999 1.00 69.44 109 MET A C 1
ATOM 859 O O . MET A 1 109 ? -3.642 -11.033 14.054 1.00 69.44 109 MET A O 1
ATOM 863 N N . ILE A 1 110 ? -1.776 -10.894 12.793 1.00 69.19 110 ILE A N 1
ATOM 864 C CA . ILE A 1 110 ? -0.846 -11.434 13.788 1.00 69.19 110 ILE A CA 1
ATOM 865 C C . ILE A 1 110 ? -0.813 -10.529 15.023 1.00 69.19 110 ILE A C 1
ATOM 867 O O . ILE A 1 110 ? -1.003 -11.010 16.136 1.00 69.19 110 ILE A O 1
ATOM 871 N N . LEU A 1 111 ? -0.661 -9.218 14.830 1.00 65.50 111 LEU A N 1
ATOM 872 C CA . LEU A 1 111 ? -0.579 -8.253 15.926 1.00 65.50 111 LEU A CA 1
ATOM 873 C C . LEU A 1 111 ? -1.908 -8.080 16.676 1.00 65.50 111 LEU A C 1
ATOM 875 O O . LEU A 1 111 ? -1.902 -7.962 17.895 1.00 65.50 111 LEU A O 1
ATOM 879 N N . LYS A 1 112 ? -3.061 -8.111 15.990 1.00 64.50 112 LYS A N 1
ATOM 880 C CA . LYS A 1 112 ? -4.386 -8.085 16.640 1.00 64.50 112 LYS A CA 1
ATOM 881 C C . LYS A 1 112 ? -4.587 -9.332 17.504 1.00 64.50 112 LYS A C 1
ATOM 883 O O . LYS A 1 112 ? -5.031 -9.216 18.640 1.00 64.50 112 LYS A O 1
ATOM 888 N N . LYS A 1 113 ? -4.208 -10.509 16.993 1.00 59.59 113 LYS A N 1
ATOM 889 C CA . LYS A 1 113 ? -4.287 -11.775 17.735 1.00 59.59 113 LYS A CA 1
ATOM 890 C C . LYS A 1 113 ? -3.376 -11.779 18.970 1.00 59.59 113 LYS A C 1
ATOM 892 O O . LYS A 1 113 ? -3.794 -12.267 20.013 1.00 59.59 113 LYS A O 1
ATOM 897 N N . ASP A 1 114 ? -2.178 -11.212 18.856 1.00 55.06 114 ASP A N 1
ATOM 898 C CA . ASP A 1 114 ? -1.225 -11.056 19.965 1.00 55.06 114 ASP A CA 1
ATOM 899 C C . ASP A 1 114 ? -1.699 -10.016 21.002 1.00 55.06 114 ASP A C 1
ATOM 901 O O . ASP A 1 114 ? -1.484 -10.170 22.198 1.00 55.06 114 ASP A O 1
ATOM 905 N N . TRP A 1 115 ? -2.421 -8.980 20.565 1.00 51.88 115 TRP A N 1
ATOM 906 C CA . TRP A 1 115 ? -3.008 -7.970 21.451 1.00 51.88 115 TRP A CA 1
ATOM 907 C C . TRP A 1 115 ? -4.195 -8.496 22.271 1.00 51.88 115 TRP A C 1
ATOM 909 O O . TRP A 1 115 ? -4.373 -8.103 23.427 1.00 51.88 115 TRP A O 1
ATOM 919 N N . ASP A 1 116 ? -5.003 -9.381 21.683 1.00 51.03 116 ASP A N 1
ATOM 920 C CA . ASP A 1 116 ? -6.170 -9.981 22.338 1.00 51.03 116 ASP A CA 1
ATOM 921 C C . ASP A 1 116 ? -5.779 -11.107 23.323 1.00 51.03 116 ASP A C 1
ATOM 923 O O . ASP A 1 116 ? -6.538 -11.416 24.246 1.00 51.03 116 ASP A O 1
ATOM 927 N N . GLN A 1 117 ? -4.582 -11.696 23.188 1.00 50.88 117 GLN A N 1
ATOM 928 C CA . GLN A 1 117 ? -4.043 -12.689 24.123 1.00 50.88 117 GLN A CA 1
ATOM 929 C C . GLN A 1 117 ? -3.219 -12.004 25.226 1.00 50.88 117 GLN A C 1
ATOM 931 O O . GLN A 1 117 ? -2.078 -11.601 25.033 1.00 50.88 117 GLN A O 1
ATOM 936 N N . LYS A 1 118 ? -3.810 -11.863 26.418 1.00 43.88 118 LYS A N 1
ATOM 937 C CA . LYS A 1 118 ? -3.228 -11.115 27.550 1.00 43.88 118 LYS A CA 1
ATOM 938 C C . LYS A 1 118 ? -1.991 -11.744 28.219 1.00 43.88 118 LYS A C 1
ATOM 940 O O . LYS A 1 118 ? -1.410 -11.073 29.067 1.00 43.88 118 LYS A O 1
ATOM 945 N N . ASP A 1 119 ? -1.539 -12.939 27.827 1.00 46.66 119 ASP A N 1
ATOM 946 C CA . ASP A 1 119 ? -0.479 -13.669 28.538 1.00 46.66 119 ASP A CA 1
ATOM 947 C C . ASP A 1 119 ? 0.738 -14.030 27.654 1.00 46.66 119 ASP A C 1
ATOM 949 O O . ASP A 1 119 ? 0.655 -14.789 26.691 1.00 46.66 119 ASP A O 1
ATOM 953 N N . GLY A 1 120 ? 1.914 -13.512 28.033 1.00 43.47 120 GLY A N 1
ATOM 954 C CA . GLY A 1 120 ? 3.218 -14.175 27.863 1.00 43.47 120 GLY A CA 1
ATOM 955 C C . GLY A 1 120 ? 4.067 -13.893 26.612 1.00 43.47 120 GLY A C 1
ATOM 956 O O . GLY A 1 120 ? 5.263 -13.651 26.759 1.00 43.47 120 GLY A O 1
ATOM 957 N N . ALA A 1 121 ? 3.515 -13.911 25.392 1.00 49.84 121 ALA A N 1
ATOM 958 C CA . ALA A 1 121 ? 4.326 -13.914 24.148 1.00 49.84 121 ALA A CA 1
ATOM 959 C C . ALA A 1 121 ? 4.466 -12.549 23.429 1.00 49.84 121 ALA A C 1
ATOM 961 O O . ALA A 1 121 ? 5.154 -12.438 22.408 1.00 49.84 121 ALA A O 1
ATOM 962 N N . ARG A 1 122 ? 3.869 -11.506 24.018 1.00 54.12 122 ARG A N 1
ATOM 963 C CA . ARG A 1 122 ? 3.559 -10.183 23.439 1.00 54.12 122 ARG A CA 1
ATOM 964 C C . ARG A 1 122 ? 4.733 -9.411 22.810 1.00 54.12 122 ARG A C 1
ATOM 966 O O . ARG A 1 122 ? 4.542 -8.528 21.983 1.00 54.12 122 ARG A O 1
ATOM 973 N N . GLY A 1 123 ? 5.970 -9.693 23.224 1.00 59.44 123 GLY A N 1
ATOM 974 C CA . GLY A 1 123 ? 7.156 -8.987 22.721 1.00 59.44 123 GLY A CA 1
ATOM 975 C C . GLY A 1 123 ? 7.746 -9.595 21.448 1.00 59.44 123 GLY A C 1
ATOM 976 O O . GLY A 1 123 ? 8.163 -8.874 20.544 1.00 59.44 123 GLY A O 1
ATOM 977 N N . ILE A 1 124 ? 7.783 -10.926 21.359 1.00 63.44 124 ILE A N 1
ATOM 978 C CA . ILE A 1 124 ? 8.540 -11.628 20.312 1.00 63.44 124 ILE A CA 1
ATOM 979 C C . ILE A 1 124 ? 7.755 -11.637 19.002 1.00 63.44 124 ILE A C 1
ATOM 981 O O . ILE A 1 124 ? 8.322 -11.362 17.944 1.00 63.44 124 ILE A O 1
ATOM 985 N N . VAL A 1 125 ? 6.448 -11.902 19.067 1.00 65.31 125 VAL A N 1
ATOM 986 C CA . VAL A 1 125 ? 5.574 -11.925 17.885 1.00 65.31 125 VAL A CA 1
ATOM 987 C C . VAL A 1 125 ? 5.452 -10.523 17.290 1.00 65.31 125 VAL A C 1
ATOM 989 O O . VAL A 1 125 ? 5.631 -10.356 16.083 1.00 65.31 125 VAL A O 1
ATOM 992 N N . SER A 1 126 ? 5.256 -9.508 18.137 1.00 65.19 126 SER A N 1
ATOM 993 C CA . SER A 1 126 ? 5.213 -8.114 17.695 1.00 65.19 126 SER A CA 1
ATOM 994 C C . SER A 1 126 ? 6.538 -7.620 17.107 1.00 65.19 126 SER A C 1
ATOM 996 O O . SER A 1 126 ? 6.560 -7.018 16.027 1.00 65.19 126 SER A O 1
ATOM 998 N N . SER A 1 127 ? 7.663 -7.959 17.745 1.00 69.75 127 SER A N 1
ATOM 999 C CA . SER A 1 127 ? 8.996 -7.641 17.223 1.00 69.75 127 SER A CA 1
ATOM 1000 C C . SER A 1 127 ? 9.264 -8.330 15.882 1.00 69.75 127 SER A C 1
ATOM 1002 O O . SER A 1 127 ? 9.757 -7.701 14.946 1.00 69.75 127 SER A O 1
ATOM 1004 N N . THR A 1 128 ? 8.862 -9.596 15.732 1.00 77.44 128 THR A N 1
ATOM 1005 C CA . THR A 1 128 ? 9.019 -10.351 14.478 1.00 77.44 128 THR A CA 1
ATOM 1006 C C . THR A 1 128 ? 8.156 -9.769 13.359 1.00 77.44 128 THR A C 1
ATOM 1008 O O . THR A 1 128 ? 8.645 -9.584 12.246 1.00 77.44 128 THR A O 1
ATOM 1011 N N . ALA A 1 129 ? 6.898 -9.419 13.640 1.00 74.06 129 ALA A N 1
ATOM 1012 C CA . ALA A 1 129 ? 5.998 -8.810 12.661 1.00 74.06 129 ALA A CA 1
ATOM 1013 C C . ALA A 1 129 ? 6.485 -7.417 12.219 1.00 74.06 129 ALA A C 1
ATOM 1015 O O . ALA A 1 129 ? 6.455 -7.096 11.030 1.00 74.06 129 ALA A O 1
ATOM 1016 N N . SER A 1 130 ? 7.009 -6.621 13.153 1.00 74.25 130 SER A N 1
ATOM 1017 C CA . SER A 1 130 ? 7.618 -5.316 12.863 1.00 74.25 130 SER A CA 1
ATOM 1018 C C . SER A 1 130 ? 8.925 -5.450 12.079 1.00 74.25 130 SER A C 1
ATOM 1020 O O . SER A 1 130 ? 9.167 -4.694 11.139 1.00 74.25 130 SER A O 1
ATOM 1022 N N . SER A 1 131 ? 9.745 -6.451 12.409 1.00 82.06 131 SER A N 1
ATOM 1023 C CA . SER A 1 131 ? 10.989 -6.756 11.693 1.00 82.06 131 SER A CA 1
ATOM 1024 C C . SER A 1 131 ? 10.703 -7.226 10.269 1.00 82.06 131 SER A C 1
ATOM 1026 O O . SER A 1 131 ? 11.358 -6.778 9.335 1.00 82.06 131 SER A O 1
ATOM 1028 N N . TRP A 1 132 ? 9.681 -8.064 10.077 1.00 84.44 132 TRP A N 1
ATOM 1029 C CA . TRP A 1 132 ? 9.201 -8.457 8.752 1.00 84.44 132 TRP A CA 1
ATOM 1030 C C . TRP A 1 132 ? 8.716 -7.251 7.947 1.00 84.44 132 TRP A C 1
ATOM 1032 O O . TRP A 1 132 ? 9.103 -7.084 6.790 1.00 84.44 132 TRP A O 1
ATOM 1042 N N . ALA A 1 133 ? 7.926 -6.371 8.570 1.00 80.75 133 ALA A N 1
ATOM 1043 C CA . ALA A 1 133 ? 7.471 -5.141 7.936 1.00 80.75 133 ALA A CA 1
ATOM 1044 C C . ALA A 1 133 ? 8.642 -4.250 7.504 1.00 80.75 133 ALA A C 1
ATOM 1046 O O . ALA A 1 133 ? 8.639 -3.731 6.386 1.00 80.75 133 ALA A O 1
ATOM 1047 N N . ALA A 1 134 ? 9.663 -4.118 8.353 1.00 82.94 134 ALA A N 1
ATOM 1048 C CA . ALA A 1 134 ? 10.880 -3.382 8.042 1.00 82.94 134 ALA A CA 1
ATOM 1049 C C . ALA A 1 134 ? 11.663 -4.040 6.896 1.00 82.94 134 ALA A C 1
ATOM 1051 O O . ALA A 1 134 ? 11.968 -3.368 5.914 1.00 82.94 134 ALA A O 1
ATOM 1052 N N . ILE A 1 135 ? 11.935 -5.346 6.967 1.00 87.06 135 ILE A N 1
ATOM 1053 C CA . ILE A 1 135 ? 12.678 -6.082 5.932 1.00 87.06 135 ILE A CA 1
ATOM 1054 C C . ILE A 1 135 ? 11.978 -5.963 4.579 1.00 87.06 135 ILE A C 1
ATOM 1056 O O . ILE A 1 135 ? 12.626 -5.649 3.584 1.00 87.06 135 ILE A O 1
ATOM 1060 N N . LEU A 1 136 ? 10.661 -6.165 4.532 1.00 85.62 136 LEU A N 1
ATOM 1061 C CA . LEU A 1 136 ? 9.910 -6.099 3.283 1.00 85.62 136 LEU A CA 1
ATOM 1062 C C . LEU A 1 136 ? 9.882 -4.670 2.721 1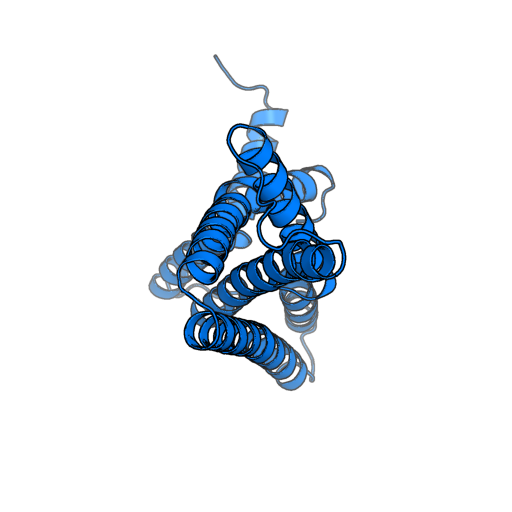.00 85.62 136 LEU A C 1
ATOM 1064 O O . LEU A 1 136 ? 10.094 -4.480 1.525 1.00 85.62 136 LEU A O 1
ATOM 1068 N N . SER A 1 137 ? 9.691 -3.664 3.580 1.00 85.25 137 SER A N 1
ATOM 1069 C CA . SER A 1 137 ? 9.661 -2.253 3.169 1.00 85.25 137 SER A CA 1
ATOM 1070 C C . SER A 1 137 ? 11.022 -1.768 2.670 1.00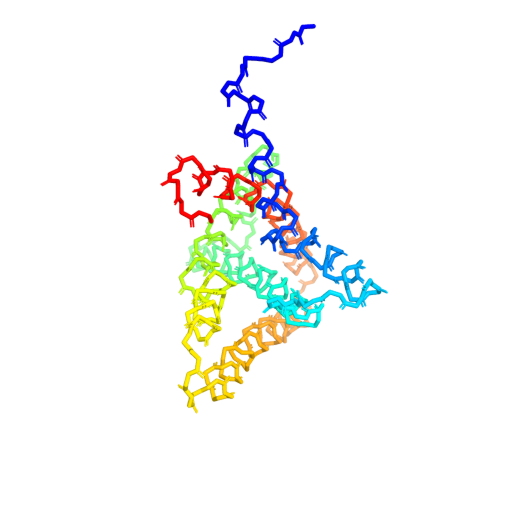 85.25 137 SER A C 1
ATOM 1072 O O . SER A 1 137 ? 11.138 -1.270 1.549 1.00 85.25 137 SER A O 1
ATOM 1074 N N . PHE A 1 138 ? 12.067 -1.932 3.483 1.00 88.56 138 PHE A N 1
ATOM 1075 C CA . PHE A 1 138 ? 13.411 -1.454 3.164 1.00 88.56 138 PHE A CA 1
ATOM 1076 C C . PHE A 1 138 ? 14.097 -2.317 2.107 1.00 88.56 138 PHE A C 1
ATOM 1078 O O . PHE A 1 138 ? 14.802 -1.774 1.264 1.00 88.56 138 PHE A O 1
ATOM 1085 N N . GLY A 1 139 ? 13.864 -3.630 2.094 1.00 87.19 139 GLY A N 1
ATOM 1086 C CA . GLY A 1 139 ? 14.393 -4.526 1.066 1.00 87.19 139 GLY A CA 1
ATOM 1087 C C . GLY A 1 139 ? 13.828 -4.209 -0.317 1.00 87.19 139 GLY A C 1
ATOM 1088 O O . GLY A 1 139 ? 14.588 -4.082 -1.278 1.00 87.19 139 GLY A O 1
ATOM 1089 N N . ALA A 1 140 ? 12.512 -3.992 -0.423 1.00 87.25 140 ALA A N 1
ATOM 1090 C CA . ALA A 1 140 ? 11.893 -3.568 -1.677 1.00 87.25 140 ALA A CA 1
ATOM 1091 C C . ALA A 1 140 ? 12.377 -2.180 -2.118 1.00 87.25 140 ALA A C 1
ATOM 1093 O O . ALA A 1 140 ? 12.649 -1.982 -3.301 1.00 87.25 140 ALA A O 1
ATOM 1094 N N . LEU A 1 141 ? 12.537 -1.239 -1.180 1.00 87.50 141 LEU A N 1
ATOM 1095 C CA . LEU A 1 141 ? 13.072 0.090 -1.473 1.00 87.50 141 LEU A CA 1
ATOM 1096 C C . LEU A 1 141 ? 14.527 0.031 -1.959 1.00 87.50 141 LEU A C 1
ATOM 1098 O O . LEU A 1 141 ? 14.851 0.642 -2.973 1.00 87.50 141 LEU A O 1
ATOM 1102 N N . ALA A 1 142 ? 15.390 -0.727 -1.280 1.00 89.88 142 ALA A N 1
ATOM 1103 C CA . ALA A 1 142 ? 16.780 -0.926 -1.684 1.00 89.88 142 ALA A CA 1
ATOM 1104 C C . ALA A 1 142 ? 16.865 -1.558 -3.079 1.00 89.88 142 ALA A C 1
ATOM 1106 O O . ALA A 1 142 ? 17.638 -1.104 -3.921 1.00 89.88 142 ALA A O 1
ATOM 1107 N N . HIS A 1 143 ? 16.014 -2.548 -3.359 1.00 90.38 143 HIS A N 1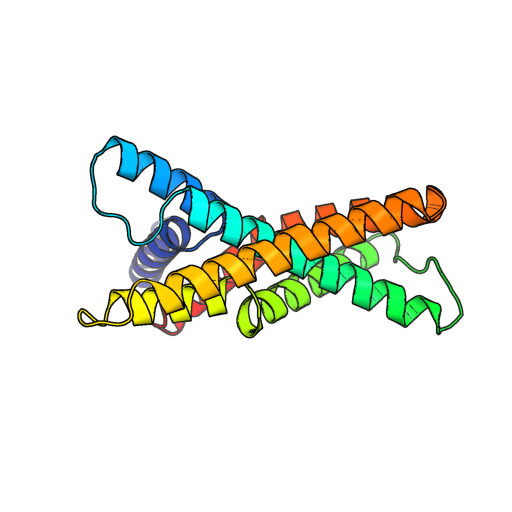
ATOM 1108 C CA . HIS A 1 143 ? 15.911 -3.137 -4.689 1.00 90.38 143 HIS A CA 1
ATOM 1109 C C . HIS A 1 143 ? 15.437 -2.119 -5.737 1.00 90.38 143 HIS A C 1
ATOM 1111 O O . HIS A 1 143 ? 15.988 -2.072 -6.834 1.00 90.38 143 HIS A O 1
ATOM 1117 N N . ALA A 1 144 ? 14.431 -1.295 -5.431 1.00 86.38 144 ALA A N 1
ATOM 1118 C CA . ALA A 1 144 ? 13.961 -0.248 -6.338 1.00 86.38 144 ALA A CA 1
ATOM 1119 C C . ALA A 1 144 ? 15.068 0.766 -6.657 1.00 86.38 144 ALA A C 1
ATOM 1121 O O . ALA A 1 144 ? 15.310 1.060 -7.827 1.00 86.38 144 ALA A O 1
ATOM 1122 N N . ILE A 1 145 ? 15.794 1.228 -5.633 1.00 88.75 145 ILE A N 1
ATOM 1123 C CA . ILE A 1 145 ? 16.952 2.118 -5.786 1.00 88.75 145 ILE A CA 1
ATOM 1124 C C . ILE A 1 145 ? 18.003 1.468 -6.687 1.00 88.75 145 ILE A C 1
ATOM 1126 O O . ILE A 1 145 ? 18.445 2.099 -7.644 1.00 88.75 145 ILE A O 1
ATOM 1130 N N . ASN A 1 146 ? 18.358 0.204 -6.440 1.00 88.69 146 ASN A N 1
ATOM 1131 C CA . ASN A 1 146 ? 19.353 -0.491 -7.252 1.00 88.69 146 ASN A CA 1
ATOM 1132 C C . ASN A 1 146 ? 18.925 -0.589 -8.726 1.00 88.69 146 ASN A C 1
ATOM 1134 O O . ASN A 1 146 ? 19.704 -0.288 -9.626 1.00 88.69 146 ASN A O 1
ATOM 1138 N N . VAL A 1 147 ? 17.655 -0.918 -8.987 1.00 83.06 147 VAL A N 1
ATOM 1139 C CA . VAL A 1 147 ? 17.102 -0.945 -10.350 1.00 83.06 147 VAL A CA 1
ATOM 1140 C C . VAL A 1 147 ? 17.181 0.429 -11.020 1.00 83.06 147 VAL A C 1
ATOM 1142 O O . VAL A 1 147 ? 17.489 0.502 -12.208 1.00 83.06 147 VAL A O 1
ATOM 1145 N N . PHE A 1 148 ? 16.921 1.516 -10.293 1.00 85.19 148 PHE A N 1
ATOM 1146 C CA . PHE A 1 148 ? 16.990 2.869 -10.850 1.00 85.19 148 PHE A CA 1
ATOM 1147 C C . PHE A 1 148 ? 18.419 3.368 -11.084 1.00 85.19 148 PHE A C 1
ATOM 1149 O O . PHE A 1 148 ? 18.614 4.203 -11.962 1.00 85.19 148 PHE A O 1
ATOM 1156 N N . LEU A 1 149 ? 19.404 2.854 -10.344 1.00 88.19 149 LEU A N 1
ATOM 1157 C CA . LEU A 1 149 ? 20.819 3.174 -10.549 1.00 88.19 149 LEU A CA 1
ATOM 1158 C C . LEU A 1 149 ? 21.446 2.358 -11.687 1.00 88.19 149 LEU A C 1
ATOM 1160 O O . LEU A 1 149 ? 22.264 2.879 -12.439 1.00 88.19 149 LEU A O 1
ATOM 1164 N N . GLU A 1 150 ? 21.071 1.086 -11.831 1.00 87.19 150 GLU A N 1
ATOM 1165 C CA . GLU A 1 150 ? 21.665 0.188 -12.828 1.00 87.19 150 GLU A CA 1
ATOM 1166 C C . GLU A 1 150 ? 21.050 0.306 -14.227 1.00 87.19 150 GLU A C 1
ATOM 1168 O O . GLU A 1 150 ? 21.663 -0.119 -15.211 1.00 87.19 150 GLU A O 1
ATOM 1173 N N . LYS A 1 151 ? 19.803 0.777 -14.343 1.00 80.12 151 LYS A N 1
ATOM 1174 C CA . LYS A 1 151 ? 19.084 0.803 -15.624 1.00 80.12 151 LYS A CA 1
ATOM 1175 C C . LYS A 1 151 ? 19.095 2.197 -16.255 1.00 80.12 151 LYS A C 1
ATOM 1177 O O . LYS A 1 151 ? 18.976 3.186 -15.538 1.00 80.12 151 LYS A O 1
ATOM 1182 N N . PRO A 1 152 ? 19.148 2.283 -17.600 1.00 83.62 152 PRO A N 1
ATOM 1183 C CA . PRO A 1 152 ? 18.954 3.543 -18.308 1.00 83.62 152 PRO A CA 1
ATOM 1184 C C . PRO A 1 152 ? 17.637 4.214 -17.909 1.00 83.62 152 PRO A C 1
ATOM 1186 O O . PRO A 1 152 ? 16.633 3.540 -17.632 1.00 83.62 152 PRO A O 1
ATOM 1189 N N . TRP A 1 153 ? 17.628 5.545 -17.908 1.00 84.88 153 TRP A N 1
ATOM 1190 C CA . TRP A 1 153 ? 16.489 6.340 -17.449 1.00 84.88 153 TRP A CA 1
ATOM 1191 C C . TRP A 1 153 ? 15.208 6.063 -18.249 1.00 84.88 153 TRP A C 1
ATOM 1193 O O . TRP A 1 153 ? 14.107 6.093 -17.700 1.00 84.88 153 TRP A O 1
ATOM 1203 N N . GLU A 1 154 ? 15.342 5.702 -19.522 1.00 79.69 154 GLU A N 1
ATOM 1204 C CA . GLU A 1 154 ? 14.253 5.324 -20.425 1.00 79.69 154 GLU A CA 1
ATOM 1205 C C . GLU A 1 154 ? 13.488 4.084 -19.939 1.00 79.69 154 GLU A C 1
ATOM 1207 O O . GLU A 1 154 ? 12.307 3.931 -20.245 1.00 79.69 154 GLU A O 1
ATOM 1212 N N . VAL A 1 155 ? 14.141 3.216 -19.160 1.00 76.88 155 VAL A N 1
ATOM 1213 C CA . VAL A 1 155 ? 13.547 2.011 -18.559 1.00 76.88 155 VAL A CA 1
ATOM 1214 C C . VAL A 1 155 ? 13.116 2.273 -17.116 1.00 76.88 155 VAL A C 1
ATOM 1216 O O . VAL A 1 155 ? 12.051 1.822 -16.696 1.00 76.88 155 VAL A O 1
ATOM 1219 N N . ALA A 1 156 ? 13.920 3.017 -16.354 1.00 81.62 156 ALA A N 1
ATOM 1220 C CA . ALA A 1 156 ? 13.640 3.330 -14.956 1.00 81.62 156 ALA A CA 1
ATOM 1221 C C . ALA A 1 156 ? 12.417 4.251 -14.792 1.00 81.62 156 ALA A C 1
ATOM 1223 O O . ALA A 1 156 ? 11.552 3.990 -13.954 1.00 81.62 156 ALA A O 1
ATOM 1224 N N . ARG A 1 157 ? 12.302 5.300 -15.618 1.00 83.88 157 ARG A N 1
ATOM 1225 C CA . ARG A 1 157 ? 11.241 6.311 -15.504 1.00 83.88 157 ARG A CA 1
ATOM 1226 C C . ARG A 1 157 ? 9.832 5.730 -15.674 1.00 83.88 157 ARG A C 1
ATOM 1228 O O . ARG A 1 157 ? 8.989 6.031 -14.830 1.00 83.88 157 ARG A O 1
ATOM 1235 N N . PRO A 1 158 ? 9.528 4.909 -16.699 1.00 82.81 158 PRO A N 1
ATOM 1236 C CA . PRO A 1 158 ? 8.201 4.312 -16.827 1.00 82.81 158 PRO A CA 1
ATOM 1237 C C . PRO A 1 158 ? 7.837 3.390 -15.658 1.00 82.81 158 PRO A C 1
ATOM 1239 O O . PRO A 1 158 ? 6.691 3.400 -15.219 1.00 82.81 158 PRO A O 1
ATOM 1242 N N . LEU A 1 159 ? 8.804 2.638 -15.118 1.00 83.81 159 LEU A N 1
ATOM 1243 C CA . LEU A 1 159 ? 8.593 1.785 -13.942 1.00 83.81 159 LEU A CA 1
ATOM 1244 C C . LEU A 1 159 ? 8.306 2.611 -12.685 1.00 83.81 159 LEU A C 1
ATOM 1246 O O . LEU A 1 159 ? 7.411 2.261 -11.920 1.00 83.81 159 LEU A O 1
ATOM 1250 N N . LEU A 1 160 ? 9.025 3.720 -12.494 1.00 87.31 160 LEU A N 1
ATOM 1251 C CA . LEU A 1 160 ? 8.797 4.649 -11.389 1.00 87.31 160 LEU A CA 1
ATOM 1252 C C . LEU A 1 160 ? 7.400 5.277 -11.461 1.00 87.31 160 LEU A C 1
ATOM 1254 O O . LEU A 1 160 ? 6.681 5.268 -10.465 1.00 87.31 160 LEU A O 1
ATOM 1258 N N . LEU A 1 161 ? 6.995 5.774 -12.634 1.00 87.06 161 LEU A N 1
ATOM 1259 C CA . LEU A 1 161 ? 5.655 6.339 -12.835 1.00 87.06 161 LEU A CA 1
ATOM 1260 C C . LEU A 1 161 ? 4.570 5.286 -12.592 1.00 87.06 161 LEU A C 1
ATOM 1262 O O . LEU A 1 161 ? 3.619 5.541 -11.859 1.00 87.06 161 LEU A O 1
ATOM 1266 N N . LYS A 1 162 ? 4.761 4.071 -13.116 1.00 84.69 162 LYS A N 1
ATOM 1267 C CA . L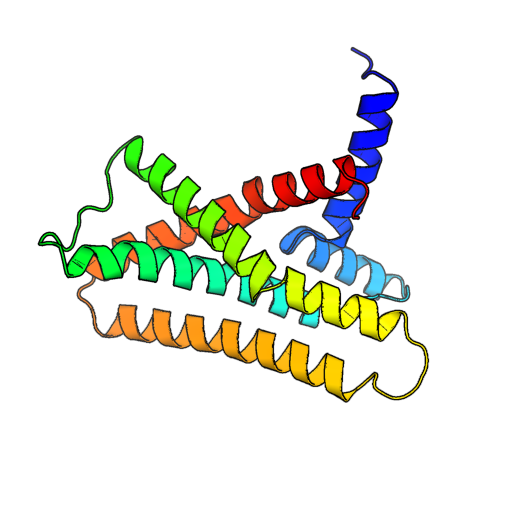YS A 1 162 ? 3.832 2.960 -12.908 1.00 84.69 162 LYS A CA 1
ATOM 1268 C C . LYS A 1 162 ? 3.700 2.587 -11.439 1.00 84.69 162 LYS A C 1
ATOM 1270 O O . LYS A 1 162 ? 2.593 2.338 -10.963 1.00 84.69 162 LYS A O 1
ATOM 1275 N N . TRP A 1 163 ? 4.820 2.539 -10.723 1.00 89.44 163 TRP A N 1
ATOM 1276 C CA . TRP A 1 163 ? 4.847 2.271 -9.292 1.00 89.44 163 TRP A CA 1
ATOM 1277 C C . TRP A 1 163 ? 4.148 3.372 -8.495 1.00 89.44 163 TRP A C 1
ATOM 1279 O O . TRP A 1 163 ? 3.332 3.048 -7.632 1.00 89.44 163 TRP A O 1
ATOM 1289 N N . ALA A 1 164 ? 4.384 4.645 -8.819 1.00 89.62 164 ALA A N 1
ATOM 1290 C CA . ALA A 1 164 ? 3.694 5.775 -8.201 1.00 89.62 164 ALA A CA 1
ATOM 1291 C C . ALA A 1 164 ? 2.176 5.720 -8.448 1.00 89.62 164 ALA A C 1
ATOM 1293 O O . ALA A 1 164 ? 1.405 5.721 -7.488 1.00 89.62 164 ALA A O 1
ATOM 1294 N N . ASP A 1 165 ? 1.743 5.567 -9.702 1.00 88.44 165 ASP A N 1
ATOM 1295 C CA . ASP A 1 165 ? 0.323 5.494 -10.067 1.00 88.44 165 ASP A CA 1
ATOM 1296 C C . ASP A 1 165 ? -0.371 4.293 -9.414 1.00 88.44 165 ASP A C 1
ATOM 1298 O O . ASP A 1 165 ? -1.458 4.420 -8.848 1.00 88.44 165 ASP A O 1
ATOM 1302 N N . SER A 1 166 ? 0.274 3.124 -9.432 1.00 86.88 166 SER A N 1
ATOM 1303 C CA . SER A 1 166 ? -0.260 1.914 -8.795 1.00 86.88 166 SER A CA 1
ATOM 1304 C C . SER A 1 166 ? -0.320 2.062 -7.274 1.00 86.88 166 SER A C 1
ATOM 1306 O O . SER A 1 166 ? -1.248 1.549 -6.652 1.00 86.88 166 SER A O 1
ATOM 1308 N N . SER A 1 167 ? 0.622 2.788 -6.661 1.00 88.62 167 SER A N 1
ATOM 1309 C CA . SER A 1 167 ? 0.620 3.048 -5.214 1.00 88.62 167 SER A CA 1
ATOM 1310 C C . SER A 1 167 ? -0.525 3.985 -4.839 1.00 88.62 167 SER A C 1
ATOM 1312 O O . SER A 1 167 ? -1.250 3.717 -3.881 1.00 88.62 167 SER A O 1
ATOM 1314 N N . VAL A 1 168 ? -0.749 5.035 -5.635 1.00 90.38 168 VAL A N 1
ATOM 1315 C CA . VAL A 1 168 ? -1.893 5.940 -5.467 1.00 90.38 168 VAL A CA 1
ATOM 1316 C C . VAL A 1 168 ? -3.205 5.180 -5.626 1.00 90.38 168 VAL A C 1
ATOM 1318 O O . VAL A 1 168 ? -4.066 5.301 -4.763 1.00 90.38 168 VAL A O 1
ATOM 1321 N N . LEU A 1 169 ? -3.359 4.351 -6.662 1.00 87.75 169 LEU A N 1
ATOM 1322 C CA . LEU A 1 169 ? -4.563 3.530 -6.847 1.00 87.75 169 LEU A CA 1
ATOM 1323 C C . LEU A 1 169 ? -4.766 2.529 -5.706 1.00 87.75 169 LEU A C 1
ATOM 1325 O O . LEU A 1 169 ? -5.896 2.326 -5.257 1.00 87.75 169 LEU A O 1
ATOM 1329 N N . THR A 1 170 ? -3.682 1.935 -5.207 1.00 86.50 170 THR A N 1
ATOM 1330 C CA . THR A 1 170 ? -3.739 1.013 -4.069 1.00 86.50 170 THR A CA 1
ATOM 1331 C C . THR A 1 170 ? -4.292 1.723 -2.839 1.00 86.50 170 THR A C 1
ATOM 1333 O O . THR A 1 170 ? -5.256 1.253 -2.242 1.00 86.50 170 THR A O 1
ATOM 1336 N N . VAL A 1 171 ? -3.744 2.890 -2.496 1.00 87.56 171 VAL A N 1
ATOM 1337 C CA . VAL A 1 171 ? -4.158 3.649 -1.309 1.00 87.56 171 VAL A CA 1
ATOM 1338 C C . VAL A 1 171 ? -5.528 4.305 -1.499 1.00 87.56 171 VAL A C 1
ATOM 1340 O O . VAL A 1 171 ? -6.357 4.238 -0.606 1.00 87.56 171 VAL A O 1
ATOM 1343 N N . ALA A 1 172 ? -5.801 4.931 -2.640 1.00 89.56 172 ALA A N 1
ATOM 1344 C CA . ALA A 1 172 ? -7.005 5.740 -2.835 1.00 89.56 172 ALA A CA 1
ATOM 1345 C C . ALA A 1 172 ? -8.247 4.928 -3.229 1.00 89.56 172 ALA A C 1
ATOM 1347 O O . ALA A 1 172 ? -9.365 5.399 -3.026 1.00 89.56 172 ALA A O 1
ATOM 1348 N N . VAL A 1 173 ? -8.075 3.7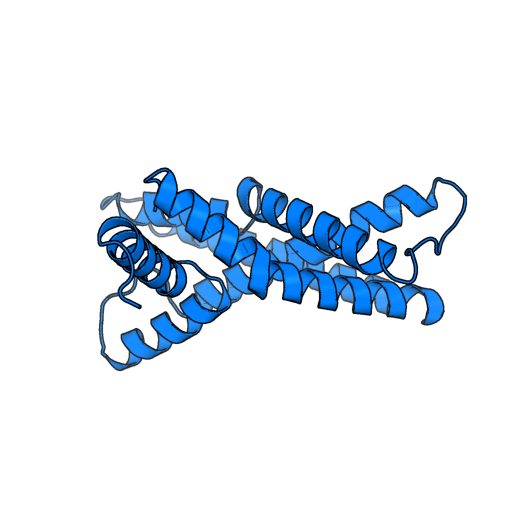35 -3.809 1.00 87.94 173 VAL A N 1
ATOM 1349 C CA . VAL A 1 173 ? -9.187 2.945 -4.363 1.00 87.94 173 VAL A CA 1
ATOM 1350 C C . VAL A 1 173 ? -9.215 1.536 -3.788 1.00 87.94 173 VAL A C 1
ATOM 1352 O O . VAL A 1 173 ? -10.216 1.147 -3.185 1.00 87.94 173 VAL A O 1
ATOM 1355 N N . VAL A 1 174 ? -8.130 0.771 -3.943 1.00 87.50 174 VAL A N 1
ATOM 1356 C CA . VAL A 1 174 ? -8.124 -0.658 -3.587 1.00 87.50 174 VAL A CA 1
ATOM 1357 C C . VAL A 1 174 ? -8.283 -0.852 -2.083 1.00 87.50 174 VAL A C 1
ATOM 1359 O O . VAL A 1 174 ? -9.161 -1.602 -1.665 1.00 87.50 174 VAL A O 1
ATOM 1362 N N . GLU A 1 175 ? -7.499 -0.155 -1.261 1.00 85.56 175 GLU A N 1
ATOM 1363 C CA . GLU A 1 175 ? -7.591 -0.242 0.198 1.00 85.56 175 GLU A CA 1
ATOM 1364 C C . GLU A 1 175 ? -8.990 0.161 0.713 1.00 85.56 175 GLU A C 1
ATOM 1366 O O . GLU A 1 175 ? -9.596 -0.628 1.447 1.00 85.56 175 GLU A O 1
ATOM 1371 N N . PRO A 1 176 ? -9.570 1.318 0.324 1.00 89.69 176 PRO A N 1
ATOM 1372 C CA . PRO A 1 176 ? -10.928 1.672 0.720 1.00 89.69 176 PRO A CA 1
ATOM 1373 C C . PRO A 1 176 ? -11.992 0.664 0.296 1.00 89.69 176 PRO A C 1
ATOM 1375 O O . PRO A 1 176 ? -12.900 0.380 1.084 1.00 89.69 176 PRO A O 1
ATOM 1378 N N . ALA A 1 177 ? -11.878 0.109 -0.914 1.00 87.19 177 ALA A N 1
ATOM 1379 C CA . ALA A 1 177 ? -12.797 -0.902 -1.422 1.00 87.19 177 ALA A CA 1
ATOM 1380 C C . ALA A 1 177 ? -12.671 -2.224 -0.650 1.00 87.19 177 ALA A C 1
ATOM 1382 O O . ALA A 1 177 ? -13.685 -2.800 -0.263 1.00 87.19 177 ALA A O 1
ATOM 1383 N N . GLN A 1 178 ? -11.448 -2.674 -0.356 1.00 85.56 178 GLN A N 1
ATOM 1384 C CA . GLN A 1 178 ? -11.194 -3.866 0.459 1.00 85.56 178 GLN A CA 1
ATOM 1385 C C . GLN A 1 178 ? -11.747 -3.713 1.882 1.00 85.56 178 GLN A C 1
ATOM 1387 O O . GLN A 1 178 ? -12.360 -4.642 2.406 1.00 85.56 178 GLN A O 1
ATOM 1392 N N . ILE A 1 179 ? -11.591 -2.535 2.492 1.00 86.38 179 ILE A N 1
ATOM 1393 C CA . ILE A 1 179 ? -12.171 -2.225 3.809 1.00 86.38 179 ILE A CA 1
ATOM 1394 C C . ILE A 1 179 ? -13.705 -2.166 3.729 1.00 86.38 179 ILE A C 1
ATOM 1396 O O . ILE A 1 179 ? -14.399 -2.659 4.613 1.00 86.38 179 ILE A O 1
ATOM 1400 N N . GLY A 1 180 ? -14.263 -1.595 2.660 1.00 86.81 180 GLY A N 1
ATOM 1401 C CA . GLY A 1 180 ? -15.710 -1.604 2.417 1.00 86.81 180 GLY A CA 1
ATOM 1402 C C . GLY A 1 180 ? -16.270 -3.017 2.304 1.00 86.81 180 GLY A C 1
ATOM 1403 O O . GLY A 1 180 ? -17.279 -3.334 2.938 1.00 86.81 180 GLY A O 1
ATOM 1404 N N . ALA A 1 181 ? -15.577 -3.878 1.558 1.00 85.25 181 ALA A N 1
ATOM 1405 C CA . ALA A 1 181 ? -15.922 -5.282 1.416 1.00 85.25 181 ALA A CA 1
ATOM 1406 C C . ALA A 1 181 ? -15.851 -6.011 2.763 1.00 85.25 181 ALA A C 1
ATOM 1408 O O . ALA A 1 181 ? -16.815 -6.682 3.122 1.00 85.25 181 ALA A O 1
ATOM 1409 N N . SER A 1 182 ? -14.784 -5.829 3.551 1.00 82.81 182 SER A N 1
ATOM 1410 C CA . SER A 1 182 ? -14.648 -6.489 4.859 1.00 82.81 182 SER A CA 1
ATOM 1411 C C . SER A 1 182 ? -15.746 -6.086 5.848 1.00 82.81 182 SER A C 1
ATOM 1413 O O . SER A 1 182 ? -16.222 -6.928 6.610 1.00 82.81 182 SER A O 1
ATOM 1415 N N . VAL A 1 183 ? -16.214 -4.836 5.794 1.00 85.81 183 VAL A N 1
ATOM 1416 C CA . VAL A 1 183 ? -17.358 -4.359 6.589 1.00 85.81 183 VAL A CA 1
ATOM 1417 C C . VAL A 1 183 ? -18.672 -5.004 6.135 1.00 85.81 183 VAL A C 1
ATOM 1419 O O . VAL A 1 183 ? -19.511 -5.311 6.982 1.00 85.81 183 VAL A O 1
ATOM 1422 N N . LEU A 1 184 ? -18.863 -5.241 4.831 1.00 84.06 184 LEU A N 1
ATOM 1423 C CA . LEU A 1 184 ? -20.054 -5.927 4.307 1.00 84.06 184 LEU A CA 1
ATOM 1424 C C . LEU A 1 184 ? -20.127 -7.389 4.758 1.00 84.06 184 LEU A C 1
ATOM 1426 O O . LEU A 1 184 ? -21.203 -7.852 5.125 1.00 84.06 184 LEU A O 1
ATOM 1430 N N . VAL A 1 185 ? -18.996 -8.100 4.767 1.00 81.94 185 VAL A N 1
ATOM 1431 C CA . VAL A 1 185 ? -18.932 -9.506 5.211 1.00 81.94 185 VAL A CA 1
ATOM 1432 C C . VAL A 1 185 ? -18.760 -9.673 6.727 1.00 81.94 185 VAL A C 1
ATOM 1434 O O . VAL A 1 185 ? -18.681 -10.797 7.211 1.00 81.94 185 VAL A O 1
ATOM 1437 N N . GLY A 1 186 ? -18.722 -8.578 7.496 1.00 71.31 186 GLY A N 1
ATOM 1438 C CA . GLY A 1 186 ? -18.642 -8.623 8.961 1.00 71.31 186 GLY A CA 1
ATOM 1439 C C . GLY A 1 186 ? -17.275 -9.035 9.520 1.00 71.31 186 GLY A C 1
ATOM 1440 O O . GLY A 1 186 ? -17.202 -9.554 10.628 1.00 71.31 186 GLY A O 1
ATOM 1441 N N . MET A 1 187 ? -16.193 -8.811 8.770 1.00 59.41 187 MET A N 1
ATOM 1442 C CA . MET A 1 187 ? -14.824 -9.200 9.139 1.00 59.41 187 MET A CA 1
ATOM 1443 C C . MET A 1 187 ? -13.999 -8.074 9.804 1.00 59.41 187 MET A C 1
ATOM 1445 O O . MET A 1 187 ? -12.830 -8.294 10.124 1.00 59.41 187 MET A O 1
ATOM 1449 N N . SER A 1 188 ? -14.567 -6.871 9.989 1.00 56.41 188 SER A N 1
ATOM 1450 C CA . SER A 1 188 ? -13.876 -5.659 10.490 1.00 56.41 188 SER A CA 1
ATOM 1451 C C . SER A 1 188 ? -13.895 -5.495 12.015 1.00 56.41 188 SER A C 1
ATOM 1453 O O . SER A 1 188 ? -15.024 -5.461 12.553 1.00 56.41 188 SER A O 1
#